Protein AF-A0A6J0PJF5-F1 (afdb_monomer)

Radius of gyration: 23.27 Å; Cα contacts (8 Å, |Δi|>4): 316; chains: 1; bounding box: 66×74×77 Å

Secondary structure (DSSP, 8-state):
-----PPPPP-------------GGGHHHHHHHHHHHTTSPPEEP------PPPPHHHHHHHHHHHHHHHHHTTEEEE---SSTTHHHHHHHHHHHS-GGGHHHHHHHHHHHHHH-HHHHGGG-SS-HHHHHHHHTSTTPPP-HHHHHHHHHHHT-EEEEEE--SS-SEEEE--SS---S-EEEEEEETTTEEEEEEETT-PPP--------------PPP---

Foldseek 3Di:
DDDDDDDDDDPDPPDDPPPQAFDPPCPVQQVLLCVLCVVDDADEDDFAFFDDDDDPVVLVLLVVLLVVLCVSSQKDWPDDDQFLLQVLLQVCCQGRVGSVCSLVLLVLLLVLCVVCVVVQVVRYPDDSVVVSVQSNDDRHHDGRSSVQSSCQSQLEKEKEQESDPPGRIHIHGHPHRPDDDYFYWYYSGSGGITGMGRNPPRDDPPPP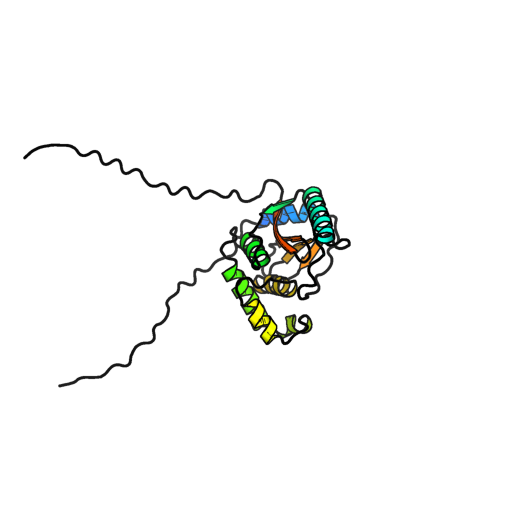PPCPDPPPDDDDDDDD

pLDDT: mean 81.84, std 23.12, range [27.89, 98.75]

Structure (mmCIF, N/CA/C/O backbone):
data_AF-A0A6J0PJF5-F1
#
_entry.id   AF-A0A6J0PJF5-F1
#
loop_
_atom_site.group_PDB
_atom_site.id
_atom_site.type_symbol
_atom_site.label_atom_id
_atom_site.label_alt_id
_atom_site.label_comp_id
_atom_site.label_asym_id
_atom_site.label_entity_id
_atom_site.label_seq_id
_atom_site.pdbx_PDB_ins_code
_atom_site.Cartn_x
_atom_site.Cartn_y
_atom_site.Cartn_z
_atom_site.occupancy
_atom_site.B_iso_or_equiv
_atom_site.auth_seq_id
_atom_site.auth_comp_id
_atom_site.auth_asym_id
_atom_site.auth_atom_id
_atom_site.pdbx_PDB_model_num
ATOM 1 N N . MET A 1 1 ? 44.308 -53.431 1.425 1.00 42.44 1 MET A N 1
ATOM 2 C CA . MET A 1 1 ? 44.159 -52.229 2.265 1.00 42.44 1 MET A CA 1
ATOM 3 C C . MET A 1 1 ? 43.376 -51.234 1.445 1.00 42.44 1 MET A C 1
ATOM 5 O O . MET A 1 1 ? 43.895 -50.706 0.472 1.00 42.44 1 MET A O 1
ATOM 9 N N . GLU A 1 2 ? 42.090 -51.151 1.752 1.00 38.00 2 GLU A N 1
ATOM 10 C CA . GLU A 1 2 ? 41.126 -50.261 1.117 1.00 38.00 2 GLU A CA 1
ATOM 11 C C . GLU A 1 2 ? 41.391 -48.818 1.552 1.00 38.00 2 GLU A C 1
ATOM 13 O O . GLU A 1 2 ? 41.729 -48.572 2.710 1.00 38.00 2 GLU A O 1
ATOM 18 N N . SER A 1 3 ? 41.204 -47.864 0.645 1.00 34.38 3 SER A N 1
ATOM 19 C CA . SER A 1 3 ? 40.870 -46.497 1.034 1.00 34.38 3 SER A CA 1
ATOM 20 C C . SER A 1 3 ? 40.122 -45.827 -0.114 1.00 34.38 3 SER A C 1
ATOM 22 O O . SER A 1 3 ? 40.699 -45.451 -1.133 1.00 34.38 3 SER A O 1
ATOM 24 N N . SER A 1 4 ? 38.804 -45.778 0.054 1.00 33.31 4 SER A N 1
ATOM 25 C CA . SER A 1 4 ? 37.849 -45.039 -0.762 1.00 33.31 4 SER A CA 1
ATOM 26 C C . SER A 1 4 ? 37.980 -43.541 -0.478 1.00 33.31 4 SER A C 1
ATOM 28 O O . SER A 1 4 ? 37.955 -43.132 0.681 1.00 33.31 4 SER A O 1
ATOM 30 N N . CYS A 1 5 ? 38.074 -42.719 -1.524 1.00 34.84 5 CYS A N 1
ATOM 31 C CA . CYS A 1 5 ? 38.037 -41.262 -1.403 1.00 34.84 5 CYS A CA 1
ATOM 32 C C . CYS A 1 5 ? 36.618 -40.754 -1.683 1.00 34.84 5 CYS A C 1
ATOM 34 O O . CYS A 1 5 ? 36.128 -40.829 -2.808 1.00 34.84 5 CYS A O 1
ATOM 36 N N . SER A 1 6 ? 35.976 -40.259 -0.628 1.00 37.94 6 SER A N 1
ATOM 37 C CA . SER A 1 6 ? 34.623 -39.703 -0.613 1.00 37.94 6 SER A CA 1
ATOM 38 C C . SER A 1 6 ? 34.563 -38.283 -1.185 1.00 37.94 6 SER A C 1
ATOM 40 O O . SER A 1 6 ? 35.441 -37.458 -0.930 1.00 37.94 6 SER A O 1
ATOM 42 N N . SER A 1 7 ? 33.488 -37.992 -1.919 1.00 40.78 7 SER A N 1
ATOM 43 C CA . SER A 1 7 ? 33.137 -36.665 -2.439 1.00 40.78 7 SER A CA 1
ATOM 44 C C . SER A 1 7 ? 32.810 -35.662 -1.315 1.00 40.78 7 SER A C 1
ATOM 46 O O . SER A 1 7 ? 32.224 -36.063 -0.307 1.00 40.78 7 SER A O 1
ATOM 48 N N . PRO A 1 8 ? 33.116 -34.357 -1.466 1.00 39.72 8 PRO A N 1
ATOM 49 C CA . PRO A 1 8 ? 32.710 -33.342 -0.497 1.00 39.72 8 PRO A CA 1
ATOM 50 C C . PRO A 1 8 ? 31.208 -33.066 -0.596 1.00 39.72 8 PRO A C 1
ATOM 52 O O . PRO A 1 8 ? 30.703 -32.710 -1.660 1.00 39.72 8 PRO A O 1
ATOM 55 N N . GLY A 1 9 ? 30.521 -33.251 0.531 1.00 30.17 9 GLY A N 1
ATOM 56 C CA . GLY A 1 9 ? 29.081 -33.104 0.677 1.00 30.17 9 GLY A CA 1
ATOM 57 C C . GLY A 1 9 ? 28.564 -31.690 0.428 1.00 30.17 9 GLY A C 1
ATOM 58 O O . GLY A 1 9 ? 29.180 -30.683 0.788 1.00 30.17 9 GLY A O 1
ATOM 59 N N . GLU A 1 10 ? 27.380 -31.666 -0.170 1.00 33.47 10 GLU A N 1
ATOM 60 C CA . GLU A 1 10 ? 26.497 -30.522 -0.306 1.00 33.47 10 GLU A CA 1
ATOM 61 C C . GLU A 1 10 ? 26.166 -29.965 1.084 1.00 33.47 10 GLU A C 1
ATOM 63 O O . GLU A 1 10 ? 25.659 -30.668 1.960 1.00 33.47 10 GLU A O 1
ATOM 68 N N . LYS A 1 11 ? 26.461 -28.682 1.308 1.00 29.89 11 LYS A N 1
ATOM 69 C CA . LYS A 1 11 ? 25.926 -27.957 2.461 1.00 29.89 11 LYS A CA 1
ATOM 70 C C . LYS A 1 11 ? 24.489 -27.568 2.142 1.00 29.89 11 LYS A C 1
ATOM 72 O O . LYS A 1 11 ? 24.241 -26.514 1.562 1.00 29.89 11 LYS A O 1
ATOM 77 N N . LEU A 1 12 ? 23.567 -28.446 2.517 1.00 27.89 12 LEU A N 1
ATOM 78 C CA . LEU A 1 12 ? 22.155 -28.128 2.658 1.00 27.89 12 LEU A CA 1
ATOM 79 C C . LEU A 1 12 ? 22.047 -27.069 3.766 1.00 27.89 12 LEU A C 1
ATOM 81 O O . LEU A 1 12 ? 22.340 -27.346 4.930 1.00 27.89 12 LEU A O 1
ATOM 85 N N . TYR A 1 13 ? 21.728 -25.830 3.396 1.00 30.53 13 TYR A N 1
ATOM 86 C CA . TYR A 1 13 ? 21.339 -24.816 4.370 1.00 30.53 13 TYR A CA 1
ATOM 87 C C . TYR A 1 13 ? 19.936 -25.172 4.850 1.00 30.53 13 TYR A C 1
ATOM 89 O O . TYR A 1 13 ? 18.943 -24.820 4.222 1.00 30.53 13 TYR A O 1
ATOM 97 N N . ASP A 1 14 ? 19.905 -25.929 5.940 1.00 37.34 14 ASP A N 1
ATOM 98 C CA . ASP A 1 14 ? 18.732 -26.168 6.763 1.00 37.34 14 ASP A CA 1
ATOM 99 C C . ASP A 1 14 ? 18.362 -24.832 7.419 1.00 37.34 14 ASP A C 1
ATOM 101 O O . ASP A 1 14 ? 19.120 -24.265 8.213 1.00 37.34 14 ASP A O 1
ATOM 105 N N . GLY A 1 15 ? 17.261 -24.251 6.962 1.00 36.56 15 GLY A N 1
ATOM 106 C CA . GLY A 1 15 ? 16.747 -22.979 7.435 1.00 36.56 15 GLY A CA 1
ATOM 107 C C . GLY A 1 15 ? 15.253 -23.127 7.598 1.00 36.56 15 GLY A C 1
ATOM 108 O O . GLY A 1 15 ? 14.521 -22.913 6.638 1.00 36.56 15 GLY A O 1
ATOM 109 N N . ASP A 1 16 ? 14.858 -23.538 8.800 1.00 34.84 16 ASP A N 1
ATOM 110 C CA . ASP A 1 16 ? 13.490 -23.708 9.275 1.00 34.84 16 ASP A CA 1
ATOM 111 C C . ASP A 1 16 ? 12.513 -22.727 8.610 1.00 34.84 16 ASP A C 1
ATOM 113 O O . ASP A 1 16 ? 12.460 -21.535 8.935 1.00 34.84 16 ASP A O 1
ATOM 117 N N . GLU A 1 17 ? 11.718 -23.243 7.672 1.00 38.94 17 GLU A N 1
ATOM 118 C CA . GLU A 1 17 ? 10.544 -22.570 7.130 1.00 38.94 17 GLU A CA 1
ATOM 119 C C . GLU A 1 17 ? 9.486 -22.551 8.237 1.00 38.94 17 GLU A C 1
ATOM 121 O O . GLU A 1 17 ? 8.592 -23.391 8.319 1.00 38.94 17 GLU A O 1
ATOM 126 N N . TYR A 1 18 ? 9.636 -21.609 9.169 1.00 37.25 18 TYR A N 1
ATOM 127 C CA . TYR A 1 18 ? 8.577 -21.276 10.105 1.00 37.25 18 TYR A CA 1
ATOM 128 C C . TYR A 1 18 ? 7.407 -20.779 9.255 1.00 37.25 18 TYR A C 1
ATOM 130 O O . TYR A 1 18 ? 7.461 -19.676 8.711 1.00 37.25 18 TYR A O 1
ATOM 138 N N . SER A 1 19 ? 6.388 -21.620 9.081 1.00 52.31 19 SER A N 1
ATOM 139 C CA . SER A 1 19 ? 5.111 -21.250 8.473 1.00 52.31 19 SER A CA 1
ATOM 140 C C . SER A 1 19 ? 4.563 -20.036 9.229 1.00 52.31 19 SER A C 1
ATOM 142 O O . SER A 1 19 ? 4.051 -20.161 10.343 1.00 52.31 19 SER A O 1
ATOM 144 N N . ILE A 1 20 ? 4.757 -18.831 8.683 1.00 64.69 20 ILE A N 1
ATOM 145 C CA . ILE A 1 20 ? 4.161 -17.615 9.237 1.00 64.69 20 ILE A CA 1
ATOM 146 C C . ILE A 1 20 ? 2.721 -17.581 8.730 1.00 64.69 20 ILE A C 1
ATOM 148 O O . ILE A 1 20 ? 2.447 -17.107 7.627 1.00 64.69 20 ILE A O 1
ATOM 152 N N . GLU A 1 21 ? 1.804 -18.130 9.521 1.00 71.62 21 GLU A N 1
ATOM 153 C CA . GLU A 1 21 ? 0.381 -18.135 9.189 1.00 71.62 21 GLU A CA 1
ATOM 154 C C . GLU A 1 21 ? -0.267 -16.764 9.431 1.00 71.62 21 GLU A C 1
ATOM 156 O O . GLU A 1 21 ? 0.168 -15.968 10.271 1.00 71.62 21 GLU A O 1
ATOM 161 N N . LEU A 1 22 ? -1.323 -16.471 8.667 1.00 73.31 22 LEU A N 1
ATOM 162 C CA . LEU A 1 22 ? -2.135 -15.272 8.865 1.00 73.31 22 LEU A CA 1
ATOM 163 C C . LEU A 1 22 ? -2.833 -15.328 10.230 1.00 73.31 22 LEU A C 1
ATOM 165 O O . LEU A 1 22 ? -3.408 -16.342 10.608 1.00 73.31 22 LEU A O 1
ATOM 169 N N . THR A 1 23 ? -2.840 -14.207 10.949 1.00 67.31 23 THR A N 1
ATOM 170 C CA . THR A 1 23 ? -3.504 -14.107 12.263 1.00 67.31 23 THR A CA 1
ATOM 171 C C . THR A 1 23 ? -5.028 -13.995 12.105 1.00 67.31 23 THR A C 1
ATOM 173 O O . THR A 1 23 ? -5.516 -12.930 11.740 1.00 67.31 23 THR A O 1
ATOM 176 N N . ASP A 1 24 ? -5.796 -15.067 12.323 1.00 57.16 24 ASP A N 1
ATOM 177 C CA . ASP A 1 24 ? -7.225 -15.136 11.932 1.00 57.16 24 ASP A CA 1
ATOM 178 C C . ASP A 1 24 ? -8.213 -14.404 12.877 1.00 57.16 24 ASP A C 1
ATOM 180 O O . ASP A 1 24 ? -9.393 -14.251 12.561 1.00 57.16 24 ASP A O 1
ATOM 184 N N . ASP A 1 25 ? -7.731 -13.850 13.996 1.00 56.78 25 ASP A N 1
ATOM 185 C CA . ASP A 1 25 ? -8.527 -13.150 15.028 1.00 56.78 25 ASP A CA 1
ATOM 186 C C . ASP A 1 25 ? -9.215 -11.840 14.552 1.00 56.78 25 ASP A C 1
ATOM 188 O O . ASP A 1 25 ? -9.819 -11.124 15.347 1.00 56.78 25 ASP A O 1
ATOM 192 N N . PHE A 1 26 ? -9.152 -11.505 13.257 1.00 53.91 26 PHE A N 1
ATOM 193 C CA . PHE A 1 26 ? -9.538 -10.199 12.694 1.00 53.91 26 PHE A CA 1
ATOM 194 C C . PHE A 1 26 ? -10.910 -10.118 12.042 1.00 53.91 26 PHE A C 1
ATOM 196 O O . PHE A 1 26 ? -11.348 -9.030 11.673 1.00 53.91 26 PHE A O 1
ATOM 203 N N . SER A 1 27 ? -11.636 -11.232 11.951 1.00 56.97 27 SER A N 1
ATOM 204 C CA . SER A 1 27 ? -12.972 -11.232 11.339 1.00 56.97 27 SER A CA 1
ATOM 205 C C . SER A 1 27 ? -13.953 -10.236 11.987 1.00 56.97 27 SER A C 1
ATOM 207 O O . SER A 1 27 ? -14.859 -9.741 11.312 1.00 56.97 27 SER A O 1
ATOM 209 N N . THR A 1 28 ? -13.768 -9.903 13.268 1.00 53.91 28 THR A N 1
ATOM 210 C CA . THR A 1 28 ? -14.568 -8.909 13.999 1.00 53.91 28 THR A CA 1
ATOM 211 C C . THR A 1 28 ? -14.152 -7.470 13.688 1.00 53.91 28 THR A C 1
ATOM 213 O O . THR A 1 28 ? -15.027 -6.655 13.389 1.00 53.91 28 THR A O 1
ATOM 216 N N . LEU A 1 29 ? -12.848 -7.170 13.691 1.00 58.00 29 LEU A N 1
ATOM 217 C CA . LEU A 1 29 ? -12.327 -5.810 13.483 1.00 58.00 29 LEU A CA 1
ATOM 218 C C . LEU A 1 29 ? -12.512 -5.353 12.031 1.00 58.00 29 LEU A C 1
ATOM 220 O O . LEU A 1 29 ? -12.909 -4.216 11.769 1.00 58.00 29 LEU A O 1
ATOM 224 N N . ASP A 1 30 ? -12.349 -6.277 11.081 1.00 61.22 30 ASP A N 1
ATOM 225 C CA . ASP A 1 30 ? -12.618 -6.023 9.665 1.00 61.22 30 ASP A CA 1
ATOM 226 C C . ASP A 1 30 ? -14.080 -5.634 9.427 1.00 61.22 30 ASP A C 1
ATOM 228 O O . ASP A 1 30 ? -14.399 -4.791 8.582 1.00 61.22 30 ASP A O 1
ATOM 232 N N . GLY A 1 31 ? -14.980 -6.243 10.206 1.00 63.16 31 GLY A N 1
ATOM 233 C CA . GLY A 1 31 ? -16.396 -5.917 10.205 1.00 63.16 31 GLY A CA 1
ATOM 234 C C . GLY A 1 31 ? -16.677 -4.511 10.732 1.00 63.16 31 GLY A C 1
ATOM 235 O O . GLY A 1 31 ? -17.627 -3.881 10.271 1.00 63.16 31 GLY A O 1
ATOM 236 N N . GLU A 1 32 ? -15.881 -4.000 11.671 1.00 64.75 32 GLU A N 1
ATOM 237 C CA . GLU A 1 32 ? -16.099 -2.684 12.269 1.00 64.75 32 GLU A CA 1
ATOM 238 C C . GLU A 1 32 ? -15.571 -1.548 11.393 1.00 64.75 32 GLU A C 1
ATOM 240 O O . GLU A 1 32 ? -16.301 -0.586 11.141 1.00 64.75 32 GLU A O 1
ATOM 245 N N . VAL A 1 33 ? -14.361 -1.684 10.842 1.00 67.06 33 VAL A N 1
ATOM 246 C CA . VAL A 1 33 ? -13.838 -0.720 9.859 1.00 67.06 33 VAL A CA 1
ATOM 247 C C . VAL A 1 33 ? -14.740 -0.687 8.624 1.00 67.06 33 VAL A C 1
ATOM 249 O O . VAL A 1 33 ? -15.178 0.385 8.205 1.00 67.06 33 VAL A O 1
ATOM 252 N N . GLY A 1 34 ? -15.120 -1.857 8.095 1.00 63.66 34 GLY A N 1
ATOM 253 C CA . GLY A 1 34 ? -16.054 -1.954 6.972 1.00 63.66 34 GLY A CA 1
ATOM 254 C C . GLY A 1 34 ? -17.396 -1.266 7.250 1.00 63.66 34 GLY A C 1
ATOM 255 O O . GLY A 1 34 ? -17.899 -0.534 6.401 1.00 63.66 34 GLY A O 1
ATOM 256 N N . LYS A 1 35 ? -17.950 -1.408 8.465 1.00 67.50 35 LYS A N 1
ATOM 257 C CA . LYS A 1 35 ? -19.191 -0.721 8.871 1.00 67.50 35 LYS A CA 1
ATOM 258 C C . LYS A 1 35 ? -19.069 0.797 8.864 1.00 67.50 35 LYS A C 1
ATOM 260 O O . LYS A 1 35 ? -19.998 1.454 8.396 1.00 67.50 35 LYS A O 1
ATOM 265 N N . ARG A 1 36 ? -17.954 1.349 9.351 1.00 69.94 36 ARG A N 1
ATOM 266 C CA . ARG A 1 36 ? -17.713 2.803 9.359 1.00 69.94 36 ARG A CA 1
ATOM 267 C C . ARG A 1 36 ? -17.597 3.381 7.944 1.00 69.94 36 ARG A C 1
ATOM 269 O O . ARG A 1 36 ? -17.939 4.536 7.719 1.00 69.94 36 ARG A O 1
ATOM 276 N N . LEU A 1 37 ? -17.201 2.552 6.978 1.00 67.31 37 LEU A N 1
ATOM 277 C CA . LEU A 1 37 ? -16.990 2.933 5.579 1.00 67.31 37 LEU A CA 1
ATOM 278 C C . LEU A 1 37 ? -18.184 2.620 4.652 1.00 67.31 37 LEU A C 1
ATOM 280 O O . LEU A 1 37 ? -18.173 3.020 3.488 1.00 67.31 37 LEU A O 1
ATOM 284 N N . ASN A 1 38 ? -19.243 1.967 5.155 1.00 58.44 38 ASN A N 1
ATOM 285 C CA . ASN A 1 38 ? -20.412 1.506 4.379 1.00 58.44 38 ASN A CA 1
ATOM 286 C C . ASN A 1 38 ? -21.214 2.611 3.659 1.00 58.44 38 ASN A C 1
ATOM 288 O O . ASN A 1 38 ? -22.118 2.300 2.886 1.00 58.44 38 ASN A O 1
ATOM 292 N N . GLN A 1 39 ? -20.930 3.892 3.905 1.00 58.84 39 GLN A N 1
ATOM 293 C CA . GLN A 1 39 ? -21.618 5.012 3.250 1.00 58.84 39 GLN A CA 1
ATOM 294 C C . GLN A 1 39 ? -20.955 5.469 1.948 1.00 58.84 39 GLN A C 1
ATOM 296 O O . GLN A 1 39 ? -21.411 6.431 1.332 1.00 58.84 39 GLN A O 1
ATOM 301 N N . MET A 1 40 ? -19.876 4.818 1.520 1.00 65.62 40 MET A N 1
ATOM 302 C CA . MET A 1 40 ? -19.070 5.316 0.415 1.00 65.62 40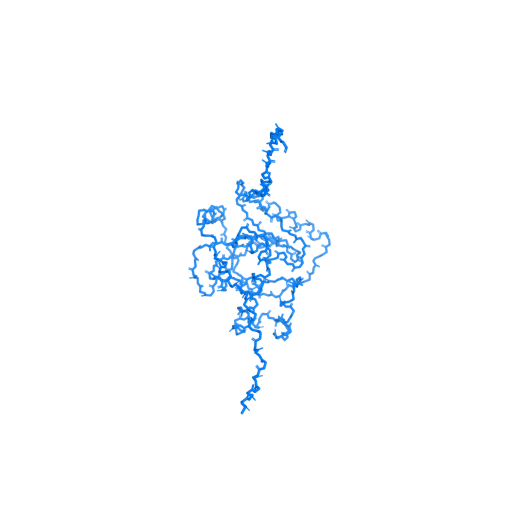 MET A CA 1
ATOM 303 C C . MET A 1 40 ? -19.022 4.339 -0.767 1.00 65.62 40 MET A C 1
ATOM 305 O O . MET A 1 40 ? -19.133 3.132 -0.581 1.00 65.62 40 MET A O 1
ATOM 309 N N . VAL A 1 41 ? -18.779 4.850 -1.979 1.00 70.69 41 VAL A N 1
ATOM 310 C CA . VAL A 1 41 ? -18.560 4.029 -3.187 1.00 70.69 41 VAL A CA 1
ATOM 311 C C . VAL A 1 41 ? -17.054 3.914 -3.466 1.00 70.69 41 VAL A C 1
ATOM 313 O O . VAL A 1 41 ? -16.416 4.959 -3.629 1.00 70.69 41 VAL A O 1
ATOM 316 N N . PRO A 1 42 ? -16.470 2.699 -3.528 1.00 74.19 42 PRO A N 1
ATOM 317 C CA . PRO A 1 42 ? -15.041 2.542 -3.762 1.00 74.19 42 PRO A CA 1
ATOM 318 C C . PRO A 1 42 ? -14.673 2.932 -5.180 1.00 74.19 42 PRO A C 1
ATOM 320 O O . PRO A 1 42 ? -15.369 2.568 -6.132 1.00 74.19 42 PRO A O 1
ATOM 323 N N . VAL A 1 43 ? -13.521 3.580 -5.339 1.00 83.50 43 VAL A N 1
ATOM 324 C CA . VAL A 1 43 ? -12.877 3.628 -6.650 1.00 83.50 43 VAL A CA 1
ATOM 325 C C . VAL A 1 43 ? -12.175 2.293 -6.868 1.00 83.50 43 VAL A C 1
ATOM 327 O O . VAL A 1 43 ? -11.351 1.872 -6.050 1.00 83.50 43 VAL A O 1
ATOM 330 N N . ARG A 1 44 ? -12.510 1.620 -7.976 1.00 82.94 44 ARG A N 1
ATOM 331 C CA . ARG A 1 44 ? -11.810 0.399 -8.383 1.00 82.94 44 ARG A CA 1
ATOM 332 C C . ARG A 1 44 ? -10.343 0.711 -8.641 1.00 82.94 44 ARG A C 1
ATOM 334 O O . ARG A 1 44 ? -10.015 1.661 -9.351 1.00 82.94 44 ARG A O 1
ATOM 341 N N . HIS A 1 45 ? -9.482 -0.122 -8.080 1.00 91.94 45 HIS A N 1
ATOM 342 C CA . HIS A 1 45 ? -8.050 -0.027 -8.269 1.00 91.94 45 HIS A CA 1
ATOM 343 C C . HIS A 1 45 ? -7.632 -0.269 -9.726 1.00 91.94 45 HIS A C 1
ATOM 345 O O . HIS A 1 45 ? -8.087 -1.216 -10.365 1.00 91.94 45 HIS A O 1
ATOM 351 N N . VAL A 1 46 ? -6.723 0.570 -10.225 1.00 92.69 46 VAL A N 1
ATOM 352 C CA . VAL A 1 46 ? -5.968 0.336 -11.461 1.00 92.69 46 VAL A CA 1
ATOM 353 C C . VAL A 1 46 ? -4.488 0.322 -11.074 1.00 92.69 46 VAL A C 1
ATOM 355 O O . VAL A 1 46 ? -3.994 1.364 -10.630 1.00 92.69 46 VAL A O 1
ATOM 358 N N . PRO A 1 47 ? -3.789 -0.824 -11.193 1.00 94.38 47 PRO A N 1
ATOM 359 C CA . PRO A 1 47 ? -2.379 -0.916 -10.840 1.00 94.38 47 PRO A CA 1
ATOM 360 C C . PRO A 1 47 ? -1.517 0.069 -11.635 1.00 94.38 47 PRO A C 1
ATOM 362 O O . PRO A 1 47 ? -1.772 0.342 -12.807 1.00 94.38 47 PRO A O 1
ATOM 365 N N . ARG A 1 48 ? -0.494 0.611 -10.976 1.00 94.56 48 ARG A N 1
ATOM 366 C CA . ARG A 1 48 ? 0.492 1.524 -11.564 1.00 94.56 48 ARG A CA 1
ATOM 367 C C . ARG A 1 48 ? 1.757 1.583 -10.711 1.00 94.56 48 ARG A C 1
ATOM 369 O O . ARG A 1 48 ? 1.730 1.271 -9.521 1.00 94.56 48 ARG A O 1
ATOM 376 N N . ILE A 1 49 ? 2.860 2.009 -11.306 1.00 95.38 49 ILE A N 1
ATOM 377 C CA . ILE A 1 49 ? 4.059 2.346 -10.535 1.00 95.38 49 ILE A CA 1
ATOM 378 C C . ILE A 1 49 ? 3.889 3.706 -9.834 1.00 95.38 49 ILE A C 1
ATOM 380 O O . ILE A 1 49 ? 2.973 4.464 -10.166 1.00 95.38 49 ILE A O 1
ATOM 384 N N . ASN A 1 50 ? 4.762 4.003 -8.869 1.00 91.12 50 ASN A N 1
ATOM 385 C CA . ASN A 1 50 ? 4.765 5.291 -8.164 1.00 91.12 50 ASN A CA 1
ATOM 386 C C . ASN A 1 50 ? 4.943 6.471 -9.130 1.00 91.12 50 ASN A C 1
ATOM 388 O O . ASN A 1 50 ? 5.660 6.366 -10.131 1.00 91.12 50 ASN A O 1
ATOM 392 N N . GLY A 1 51 ? 4.281 7.580 -8.807 1.00 89.62 51 GLY A N 1
ATOM 393 C CA . GLY A 1 51 ? 4.370 8.837 -9.537 1.00 89.62 51 GLY A CA 1
ATOM 394 C C . GLY A 1 51 ? 5.521 9.721 -9.058 1.00 89.62 51 GLY A C 1
ATOM 395 O O . GLY A 1 51 ? 6.476 9.270 -8.422 1.00 89.62 51 GLY A O 1
ATOM 396 N N . GLU A 1 52 ? 5.426 11.009 -9.380 1.00 89.88 52 GLU A N 1
ATOM 397 C CA . GLU A 1 52 ? 6.350 12.018 -8.867 1.00 89.88 52 GLU A CA 1
ATOM 398 C C . GLU A 1 52 ? 6.046 12.334 -7.399 1.00 89.88 52 GLU A C 1
ATOM 400 O O . GLU A 1 52 ? 4.885 12.415 -6.992 1.00 89.88 52 GLU A O 1
ATOM 405 N N . ILE A 1 53 ? 7.099 12.540 -6.605 1.00 89.25 53 ILE A N 1
ATOM 406 C CA . ILE A 1 53 ? 6.953 12.973 -5.214 1.00 89.25 53 ILE A CA 1
ATOM 407 C C . ILE A 1 53 ? 6.396 14.406 -5.222 1.00 89.25 53 ILE A C 1
ATOM 409 O O . ILE A 1 53 ? 6.987 15.269 -5.880 1.00 89.25 53 ILE A O 1
ATOM 413 N N . PRO A 1 54 ? 5.297 14.685 -4.497 1.00 91.94 54 PRO A N 1
ATOM 414 C CA . PRO A 1 54 ? 4.697 16.012 -4.458 1.00 91.94 54 PRO A CA 1
ATOM 415 C C . PRO A 1 54 ? 5.639 17.050 -3.840 1.00 91.94 54 PRO A C 1
ATOM 417 O O . PRO A 1 54 ? 6.560 16.727 -3.082 1.00 91.94 54 PRO A O 1
ATOM 420 N N . SER A 1 55 ? 5.370 18.328 -4.113 1.00 95.50 55 SER A N 1
ATOM 421 C CA . SER A 1 55 ? 6.046 19.419 -3.405 1.00 95.50 55 SER A CA 1
ATOM 422 C C . SER A 1 55 ? 5.747 19.376 -1.898 1.00 95.50 55 SER A C 1
ATOM 424 O O . SER A 1 55 ? 4.752 18.797 -1.462 1.00 95.50 55 SER A O 1
ATOM 426 N N . ALA A 1 56 ? 6.584 20.011 -1.071 1.00 94.44 56 ALA A N 1
ATOM 427 C CA . ALA A 1 56 ? 6.402 19.998 0.386 1.00 94.44 56 ALA A CA 1
ATOM 428 C C . ALA A 1 56 ? 5.040 20.574 0.832 1.00 94.44 56 ALA A C 1
ATOM 430 O O . ALA A 1 56 ? 4.416 20.051 1.760 1.00 94.44 56 ALA A O 1
ATOM 431 N N . ASP A 1 57 ? 4.558 21.615 0.150 1.00 94.62 57 ASP A N 1
ATOM 432 C CA . ASP A 1 57 ? 3.279 22.265 0.452 1.00 94.62 57 ASP A CA 1
ATOM 433 C C . ASP A 1 57 ? 2.087 21.371 0.078 1.00 94.62 57 ASP A C 1
ATOM 435 O O . ASP A 1 57 ? 1.127 21.230 0.846 1.00 94.62 57 ASP A O 1
ATOM 439 N N . GLU A 1 58 ? 2.166 20.706 -1.078 1.00 93.50 58 GLU A N 1
ATOM 440 C CA . GLU A 1 58 ? 1.171 19.719 -1.504 1.00 93.50 58 GLU A CA 1
ATOM 441 C C . GLU A 1 58 ? 1.164 18.519 -0.564 1.00 93.50 58 GLU A C 1
ATOM 443 O O . GLU A 1 58 ? 0.107 18.152 -0.060 1.00 93.50 58 GLU A O 1
ATOM 448 N N . ALA A 1 59 ? 2.338 17.971 -0.241 1.00 94.38 59 ALA A N 1
ATOM 449 C CA . ALA A 1 59 ? 2.476 16.862 0.691 1.00 94.38 59 ALA A CA 1
ATOM 450 C C . ALA A 1 59 ? 1.862 17.205 2.057 1.00 94.38 59 ALA A C 1
ATOM 452 O O . ALA A 1 59 ? 1.145 16.389 2.632 1.00 94.38 59 ALA A O 1
ATOM 453 N N . THR A 1 60 ? 2.072 18.425 2.557 1.00 95.75 60 THR A N 1
ATOM 454 C CA . THR A 1 60 ? 1.481 18.897 3.819 1.00 95.75 60 THR A CA 1
ATOM 455 C C . THR A 1 60 ? -0.045 18.973 3.738 1.00 95.75 60 THR A C 1
ATOM 457 O O . THR A 1 60 ? -0.744 18.483 4.628 1.00 95.75 60 THR A O 1
ATOM 460 N N . THR A 1 61 ? -0.575 19.540 2.653 1.00 96.31 61 THR A N 1
ATOM 461 C CA . THR A 1 61 ? -2.026 19.654 2.421 1.00 96.31 61 THR A CA 1
ATOM 462 C C . THR A 1 61 ? -2.686 18.279 2.285 1.00 96.31 61 THR A C 1
ATOM 464 O O . THR A 1 61 ? -3.791 18.040 2.777 1.00 96.31 61 THR A O 1
ATOM 467 N N . ASP A 1 62 ? -2.002 17.354 1.624 1.00 96.50 62 ASP A N 1
ATOM 468 C CA . ASP A 1 62 ? -2.424 15.974 1.436 1.00 96.50 62 ASP A CA 1
ATOM 469 C C . ASP A 1 62 ? -2.438 15.215 2.759 1.00 96.50 62 ASP A C 1
ATOM 471 O O . ASP A 1 62 ? -3.431 14.562 3.086 1.00 96.50 62 ASP A O 1
ATOM 475 N N . HIS A 1 63 ? -1.391 15.365 3.565 1.00 97.19 63 HIS A N 1
ATOM 476 C CA . HIS A 1 63 ? -1.339 14.754 4.884 1.00 97.19 63 HIS A CA 1
ATOM 477 C C . HIS A 1 63 ? -2.466 15.268 5.782 1.00 97.19 63 HIS A C 1
ATOM 479 O O . HIS A 1 63 ? -3.158 14.461 6.397 1.00 97.19 63 HIS A O 1
ATOM 485 N N . GLN A 1 64 ? -2.726 16.581 5.802 1.00 97.81 64 GLN A N 1
ATOM 486 C CA . GLN A 1 64 ? -3.837 17.134 6.581 1.00 97.81 64 GLN A CA 1
ATOM 487 C C . GLN A 1 64 ? -5.180 16.533 6.151 1.00 97.81 64 GLN A C 1
ATOM 489 O O . GLN A 1 64 ? -5.967 16.109 6.992 1.00 97.81 64 GLN A O 1
ATOM 494 N N . ARG A 1 65 ? -5.413 16.403 4.840 1.00 97.62 65 ARG A N 1
ATOM 495 C CA . ARG A 1 65 ? -6.625 15.769 4.310 1.00 97.62 65 ARG A CA 1
ATOM 496 C C . ARG A 1 65 ? -6.752 14.304 4.730 1.00 97.62 65 ARG A C 1
ATOM 498 O O . ARG A 1 65 ? -7.862 13.847 4.996 1.00 97.62 65 ARG A O 1
ATOM 505 N N . LEU A 1 66 ? -5.646 13.564 4.791 1.00 97.56 66 LEU A N 1
ATOM 506 C CA . LEU A 1 66 ? -5.647 12.195 5.306 1.00 97.56 66 LEU A CA 1
ATOM 507 C C . LEU A 1 66 ? -5.995 12.154 6.799 1.00 97.56 66 LEU A C 1
ATOM 509 O O . LEU A 1 66 ? -6.832 11.347 7.193 1.00 97.56 66 LEU A O 1
ATOM 513 N N . LEU A 1 67 ? -5.417 13.045 7.611 1.00 97.44 67 LEU A N 1
ATOM 514 C CA . LEU A 1 67 ? -5.721 13.153 9.043 1.00 97.44 67 LEU A CA 1
ATOM 515 C C . LEU A 1 67 ? -7.199 13.483 9.288 1.00 97.44 67 LEU A C 1
ATOM 517 O O . LEU A 1 67 ? -7.835 12.866 10.143 1.00 97.44 67 LEU A O 1
ATOM 521 N N . ASP A 1 68 ? -7.764 14.401 8.504 1.00 96.50 68 ASP A N 1
ATOM 522 C CA . ASP A 1 68 ? -9.181 14.756 8.590 1.00 96.50 68 ASP A CA 1
ATOM 523 C C . ASP A 1 68 ? -10.080 13.561 8.238 1.00 96.50 68 ASP A C 1
ATOM 525 O O . ASP A 1 68 ? -11.094 13.333 8.896 1.00 96.50 68 ASP A O 1
ATOM 529 N N . ARG A 1 69 ? -9.693 12.756 7.237 1.00 95.06 69 ARG A N 1
ATOM 530 C CA . ARG A 1 69 ? -10.412 11.528 6.858 1.00 95.06 69 ARG A CA 1
ATOM 531 C C . ARG A 1 69 ? -10.315 10.447 7.928 1.00 95.06 69 ARG A C 1
ATOM 533 O O . ARG A 1 69 ? -11.329 9.838 8.243 1.00 95.06 69 ARG A O 1
ATOM 540 N N . LEU A 1 70 ? -9.132 10.217 8.493 1.00 95.25 70 LEU A N 1
ATOM 541 C CA . LEU A 1 70 ? -8.945 9.267 9.594 1.00 95.25 70 LEU A CA 1
ATOM 542 C C . LEU A 1 70 ? -9.863 9.621 10.765 1.00 95.25 70 LEU A C 1
ATOM 544 O O . LEU A 1 70 ? -10.612 8.771 11.236 1.00 95.25 70 LEU A O 1
ATOM 548 N N . LYS A 1 71 ? -9.888 10.903 11.150 1.00 95.06 71 LYS A N 1
ATOM 549 C CA . LYS A 1 71 ? -10.779 11.411 12.195 1.00 95.06 71 LYS A CA 1
ATOM 550 C C . LYS A 1 71 ? -12.258 11.260 11.837 1.00 95.06 71 LYS A C 1
ATOM 552 O O . LYS A 1 71 ? -13.050 10.916 12.700 1.00 95.06 71 LYS A O 1
ATOM 557 N N . LEU A 1 72 ? -12.641 11.532 10.589 1.00 92.25 72 LEU A N 1
ATOM 558 C CA . LEU A 1 72 ? -14.032 11.421 10.139 1.00 92.25 72 LEU A CA 1
ATOM 559 C C . LEU A 1 72 ? -14.582 9.991 10.253 1.00 92.25 72 LEU A C 1
ATOM 561 O O . LEU A 1 72 ? -15.778 9.825 10.473 1.00 92.25 72 LEU A O 1
ATOM 565 N N . TYR A 1 73 ? -13.726 8.980 10.087 1.00 90.31 73 TYR A N 1
ATOM 566 C CA . TYR A 1 73 ? -14.112 7.569 10.148 1.00 90.31 73 TYR A CA 1
ATOM 567 C C . TYR A 1 73 ? -13.715 6.883 11.456 1.00 90.31 73 TYR A C 1
ATOM 569 O O . TYR A 1 73 ? -13.724 5.656 11.491 1.00 90.31 73 TYR A O 1
ATOM 577 N N . ASP A 1 74 ? -13.357 7.633 12.503 1.00 92.62 74 ASP A N 1
ATOM 578 C CA . ASP A 1 74 ? -12.894 7.096 13.791 1.00 92.62 74 ASP A CA 1
ATOM 579 C C . ASP A 1 74 ? -11.791 6.030 13.615 1.00 92.62 74 ASP A C 1
ATOM 581 O O . ASP A 1 74 ? -11.845 4.927 14.168 1.00 92.62 74 ASP A O 1
ATOM 585 N N . LEU A 1 75 ? -10.808 6.344 12.765 1.00 93.44 75 LEU A N 1
ATOM 586 C CA . LEU A 1 75 ? -9.661 5.499 12.451 1.00 93.44 75 LEU A CA 1
ATOM 587 C C . LEU A 1 75 ? -8.371 6.112 12.983 1.00 93.44 75 LEU A C 1
ATOM 589 O O . LEU A 1 75 ? -8.181 7.329 13.006 1.00 93.44 75 LEU A O 1
ATOM 593 N N . VAL A 1 76 ? -7.436 5.241 13.337 1.00 95.06 76 VAL A N 1
ATOM 594 C CA . VAL A 1 76 ? -6.119 5.606 13.855 1.00 95.06 76 VAL A CA 1
ATOM 595 C C . VAL A 1 76 ? -5.026 4.831 13.130 1.00 95.06 76 VAL A C 1
ATOM 597 O O . VAL A 1 76 ? -5.187 3.663 12.779 1.00 95.06 76 VAL A O 1
ATOM 600 N N . GLU A 1 77 ? -3.893 5.490 12.898 1.00 96.69 77 GLU A N 1
ATOM 601 C CA . GLU A 1 77 ? -2.732 4.867 12.263 1.00 96.69 77 GLU A CA 1
ATOM 602 C C . GLU A 1 77 ? -1.825 4.189 13.290 1.00 96.69 77 GLU A C 1
ATOM 604 O O . GLU A 1 77 ? -1.384 4.813 14.260 1.00 96.69 77 GLU A O 1
ATOM 609 N N . LEU A 1 78 ? -1.430 2.949 13.005 1.00 96.81 78 LEU A N 1
ATOM 610 C CA . LEU A 1 78 ? -0.187 2.400 13.525 1.00 96.81 78 LEU A CA 1
ATOM 611 C C . LEU A 1 78 ? 0.954 2.925 12.651 1.00 96.81 78 LEU A C 1
ATOM 613 O O . LEU A 1 78 ? 1.139 2.502 11.506 1.00 96.81 78 LEU A O 1
ATOM 617 N N . LYS A 1 79 ? 1.712 3.877 13.201 1.00 96.25 79 LYS A N 1
ATOM 618 C CA . LYS A 1 79 ? 2.835 4.508 12.503 1.00 96.25 79 LYS A CA 1
ATOM 619 C C . LYS A 1 79 ? 3.978 3.516 12.327 1.00 96.25 79 LYS A C 1
ATOM 621 O O . LYS A 1 79 ? 4.623 3.127 13.300 1.00 96.25 79 LYS A O 1
ATOM 626 N N . VAL A 1 80 ? 4.251 3.143 11.082 1.00 96.50 80 VAL A N 1
ATOM 627 C CA . VAL A 1 80 ? 5.422 2.336 10.725 1.00 96.50 80 VAL A CA 1
ATOM 628 C C . VAL A 1 80 ? 6.621 3.236 10.433 1.00 96.50 80 VAL A C 1
ATOM 630 O O . VAL A 1 80 ? 6.495 4.449 10.264 1.00 96.50 80 VAL A O 1
ATOM 633 N N . GLN A 1 81 ? 7.813 2.645 10.367 1.00 95.44 81 GLN A N 1
ATOM 634 C CA . GLN A 1 81 ? 9.024 3.379 10.009 1.00 95.44 81 GLN A CA 1
ATOM 635 C C . GLN A 1 81 ? 8.891 4.020 8.615 1.00 95.44 81 GLN A C 1
ATOM 637 O O . GLN A 1 81 ? 8.533 3.341 7.654 1.00 95.44 81 GLN A O 1
ATOM 642 N N . GLY A 1 82 ? 9.223 5.311 8.508 1.00 93.31 82 GLY A N 1
ATOM 643 C CA . GLY A 1 82 ? 9.289 6.068 7.250 1.00 93.31 82 GLY A CA 1
ATOM 644 C C . GLY A 1 82 ? 10.537 5.743 6.430 1.00 93.31 82 GLY A C 1
ATOM 645 O O . GLY A 1 82 ? 11.369 6.612 6.188 1.00 93.31 82 GLY A O 1
ATOM 646 N N . ASP A 1 83 ? 10.711 4.471 6.079 1.00 96.06 83 ASP A N 1
ATOM 647 C CA . ASP A 1 83 ? 11.734 3.992 5.151 1.00 96.06 83 ASP A CA 1
ATOM 648 C C . ASP A 1 83 ? 11.079 3.469 3.864 1.00 96.06 83 ASP A C 1
ATOM 650 O O . ASP A 1 83 ? 9.859 3.335 3.771 1.00 96.06 83 ASP A O 1
ATOM 654 N N . GLY A 1 84 ? 11.884 3.097 2.867 1.00 96.50 84 GLY A N 1
ATOM 655 C CA . GLY A 1 84 ? 11.361 2.504 1.631 1.00 96.50 84 GLY A CA 1
ATOM 656 C C . GLY A 1 84 ? 10.729 1.114 1.796 1.00 96.50 84 GLY A C 1
ATOM 657 O O . GLY A 1 84 ? 10.458 0.438 0.810 1.00 96.50 84 GLY A O 1
ATOM 658 N N . ASN A 1 85 ? 10.511 0.641 3.029 1.00 98.31 85 ASN A N 1
ATOM 659 C CA . ASN A 1 85 ? 9.761 -0.576 3.320 1.00 98.31 85 ASN A CA 1
ATOM 660 C C . ASN A 1 85 ? 8.376 -0.292 3.915 1.00 98.31 85 ASN A C 1
ATOM 662 O O . ASN A 1 85 ? 7.684 -1.258 4.237 1.00 98.31 85 ASN A O 1
ATOM 666 N N . CYS A 1 86 ? 7.963 0.971 4.067 1.00 98.38 86 CYS A N 1
ATOM 667 C CA . CYS A 1 86 ? 6.727 1.358 4.752 1.00 98.38 86 CYS A CA 1
ATOM 668 C C . CYS A 1 86 ? 5.494 0.557 4.300 1.00 98.38 86 CYS A C 1
ATOM 670 O O . CYS A 1 86 ? 4.803 -0.010 5.144 1.00 98.38 86 CYS A O 1
ATOM 672 N N . GLN A 1 87 ? 5.282 0.389 2.988 1.00 98.69 87 GLN A N 1
ATOM 673 C CA . GLN A 1 87 ? 4.166 -0.399 2.451 1.00 98.69 87 GLN A CA 1
ATOM 674 C C . GLN A 1 87 ? 4.203 -1.856 2.944 1.00 98.69 87 GLN A C 1
ATOM 676 O O . GLN A 1 87 ? 3.214 -2.372 3.458 1.00 98.69 87 GLN A O 1
ATOM 681 N N . PHE A 1 88 ? 5.363 -2.512 2.867 1.00 98.69 88 PHE A N 1
ATOM 682 C CA . PHE A 1 88 ? 5.531 -3.897 3.317 1.00 98.69 88 PHE A CA 1
ATOM 683 C C . PHE A 1 88 ? 5.472 -4.035 4.843 1.00 98.69 88 PHE A C 1
ATOM 685 O O . PHE A 1 88 ? 5.053 -5.076 5.343 1.00 98.69 88 PHE A O 1
ATOM 692 N N . ARG A 1 89 ? 5.872 -3.002 5.597 1.00 98.62 89 ARG A N 1
ATOM 693 C CA . ARG A 1 89 ? 5.729 -2.951 7.061 1.00 98.62 89 ARG A CA 1
ATOM 694 C C . ARG A 1 89 ? 4.269 -2.825 7.471 1.00 98.62 89 ARG A C 1
ATOM 696 O O . ARG A 1 89 ? 3.843 -3.549 8.364 1.00 98.62 89 ARG A O 1
ATOM 703 N N . ALA A 1 90 ? 3.515 -1.953 6.808 1.00 98.44 90 ALA A N 1
ATOM 704 C CA . ALA A 1 90 ? 2.092 -1.770 7.060 1.00 98.44 90 ALA A CA 1
ATOM 705 C C . ALA A 1 90 ? 1.294 -3.035 6.704 1.00 98.44 90 ALA A C 1
ATOM 707 O O . ALA A 1 90 ? 0.475 -3.492 7.496 1.00 98.44 90 ALA A O 1
ATOM 708 N N . LEU A 1 91 ? 1.613 -3.668 5.569 1.00 98.31 91 LEU A N 1
ATOM 709 C CA . LEU A 1 91 ? 1.076 -4.980 5.207 1.00 98.31 91 LEU A CA 1
ATOM 710 C C . LEU A 1 91 ? 1.433 -6.048 6.249 1.00 98.31 91 LEU A C 1
ATOM 712 O O . LEU A 1 91 ? 0.558 -6.770 6.710 1.00 98.31 91 LEU A O 1
ATOM 716 N N . SER A 1 92 ? 2.703 -6.132 6.653 1.00 98.00 92 SER A N 1
ATOM 717 C CA . SER A 1 92 ? 3.161 -7.078 7.679 1.00 98.00 92 SER A CA 1
ATOM 718 C C . SER A 1 92 ? 2.393 -6.920 8.988 1.00 98.00 92 SER A C 1
ATOM 720 O O . SER A 1 92 ? 1.984 -7.916 9.580 1.00 98.00 92 SER A O 1
ATOM 722 N N . ASP A 1 93 ? 2.159 -5.684 9.425 1.00 96.88 93 ASP A N 1
ATOM 723 C CA . ASP A 1 93 ? 1.370 -5.412 10.621 1.00 96.88 93 ASP A CA 1
ATOM 724 C C . ASP A 1 93 ? -0.077 -5.902 10.474 1.00 96.88 93 ASP A C 1
ATOM 726 O O . ASP A 1 93 ? -0.596 -6.605 11.337 1.00 96.88 93 ASP A O 1
ATOM 730 N N . GLN A 1 94 ? -0.711 -5.626 9.339 1.00 95.38 94 GLN A N 1
ATOM 731 C CA . GLN A 1 94 ? -2.080 -6.062 9.092 1.00 95.38 94 GLN A CA 1
ATOM 732 C C . GLN A 1 94 ? -2.210 -7.580 8.904 1.00 95.38 94 GLN A C 1
ATOM 734 O O . GLN A 1 94 ? -3.248 -8.134 9.253 1.00 95.38 94 GLN A O 1
ATOM 739 N N . PHE A 1 95 ? -1.182 -8.270 8.402 1.00 93.94 95 PHE A N 1
ATOM 740 C CA . PHE A 1 95 ? -1.159 -9.731 8.256 1.00 93.94 95 PHE A CA 1
ATOM 741 C C . PHE A 1 95 ? -0.826 -10.458 9.570 1.00 93.94 95 PHE A C 1
ATOM 743 O O . PHE A 1 95 ? -1.478 -11.448 9.924 1.00 93.94 95 PHE A O 1
ATOM 750 N N . TYR A 1 96 ? 0.174 -9.964 10.303 1.00 93.69 96 TYR A N 1
ATOM 751 C CA . TYR A 1 96 ? 0.854 -10.703 11.374 1.00 93.69 96 TYR A CA 1
ATOM 752 C C . TYR A 1 96 ? 0.936 -9.954 12.712 1.00 93.69 96 TYR A C 1
ATOM 754 O O . TYR A 1 96 ? 1.572 -10.448 13.640 1.00 93.69 96 TYR A O 1
ATOM 762 N N . ARG A 1 97 ? 0.336 -8.762 12.829 1.00 91.94 97 ARG A N 1
ATOM 763 C CA . ARG A 1 97 ? 0.408 -7.882 14.018 1.00 91.94 97 ARG A CA 1
ATOM 764 C C . ARG A 1 97 ? 1.822 -7.489 14.419 1.00 91.94 97 ARG A C 1
ATOM 766 O O . ARG A 1 97 ? 2.140 -7.304 15.592 1.00 91.94 97 ARG A O 1
ATOM 773 N N . THR A 1 98 ? 2.695 -7.392 13.426 1.00 94.19 98 THR A N 1
ATOM 774 C CA . THR A 1 98 ? 4.063 -6.932 13.609 1.00 94.19 98 THR A CA 1
ATOM 775 C C . THR A 1 98 ? 4.603 -6.333 12.324 1.00 94.19 98 THR A C 1
ATOM 777 O O . THR A 1 98 ? 4.405 -6.877 11.239 1.00 94.19 98 THR A O 1
ATOM 780 N N . THR A 1 99 ? 5.362 -5.247 12.432 1.00 96.69 99 THR A N 1
ATOM 781 C CA . THR A 1 99 ? 6.075 -4.647 11.296 1.00 96.69 99 THR A CA 1
ATOM 782 C C . THR A 1 99 ? 7.317 -5.439 10.880 1.00 96.69 99 THR A C 1
ATOM 784 O O . THR A 1 99 ? 7.912 -5.155 9.839 1.00 96.69 99 THR A O 1
ATOM 787 N N . GLU A 1 100 ? 7.728 -6.423 11.683 1.00 96.94 100 GLU A N 1
ATOM 788 C CA . GLU A 1 100 ? 9.031 -7.087 11.569 1.00 96.94 100 GLU A CA 1
ATOM 789 C C . GLU A 1 100 ? 9.111 -8.117 10.433 1.00 96.94 100 GLU A C 1
ATOM 791 O O . GLU A 1 100 ? 10.203 -8.429 9.957 1.00 96.94 100 GLU A O 1
ATOM 796 N N . HIS A 1 101 ? 7.976 -8.607 9.926 1.00 97.62 101 HIS A N 1
ATOM 797 C CA . HIS A 1 101 ? 7.939 -9.564 8.813 1.00 97.62 101 HIS A CA 1
ATOM 798 C C . HIS A 1 101 ? 7.899 -8.895 7.428 1.00 97.62 101 HIS A C 1
ATOM 800 O O . HIS A 1 101 ? 7.701 -9.567 6.418 1.00 97.62 101 HIS A O 1
ATOM 806 N N . HIS A 1 102 ? 8.175 -7.590 7.333 1.00 98.44 102 HIS A N 1
ATOM 807 C CA . HIS A 1 102 ? 8.132 -6.840 6.071 1.00 98.44 102 HIS A CA 1
ATOM 808 C C . HIS A 1 102 ? 9.012 -7.433 4.952 1.00 98.44 102 HIS A C 1
ATOM 810 O O . HIS A 1 102 ? 8.650 -7.365 3.778 1.00 98.44 102 HIS A O 1
ATOM 816 N N . LYS A 1 103 ? 10.159 -8.045 5.285 1.00 98.38 103 LYS A N 1
ATOM 817 C CA . LYS A 1 103 ? 11.020 -8.725 4.297 1.00 98.38 103 LYS A CA 1
ATOM 818 C C . LYS A 1 103 ? 10.355 -9.973 3.724 1.00 98.38 103 LYS A C 1
ATOM 820 O O . LYS A 1 103 ? 10.432 -10.200 2.522 1.00 98.38 103 LYS A O 1
ATOM 825 N N . PHE A 1 104 ? 9.690 -10.748 4.580 1.00 98.31 104 PHE A N 1
ATOM 826 C CA . PHE A 1 104 ? 8.935 -11.924 4.165 1.00 98.31 104 PHE A CA 1
ATOM 827 C C . PHE A 1 104 ? 7.753 -11.519 3.280 1.00 98.31 104 PHE A C 1
ATOM 829 O O . PHE A 1 104 ? 7.602 -12.062 2.192 1.00 98.31 104 PHE A O 1
ATOM 836 N N . VAL A 1 105 ? 6.993 -10.491 3.676 1.00 98.62 105 VAL A N 1
ATOM 837 C CA . VAL A 1 105 ? 5.903 -9.945 2.848 1.00 98.62 105 VAL A CA 1
ATOM 838 C C . VAL A 1 105 ? 6.418 -9.501 1.478 1.00 98.62 105 VAL A C 1
ATOM 840 O O . VAL A 1 105 ? 5.852 -9.898 0.463 1.00 98.62 105 VAL A O 1
ATOM 843 N N . ARG A 1 106 ? 7.522 -8.738 1.420 1.00 98.75 106 ARG A N 1
ATOM 844 C CA . ARG A 1 106 ? 8.145 -8.345 0.143 1.00 98.75 106 ARG A CA 1
ATOM 845 C C . ARG A 1 106 ? 8.488 -9.565 -0.707 1.00 98.75 106 ARG A C 1
ATOM 847 O O . ARG A 1 106 ? 8.216 -9.558 -1.902 1.00 98.75 106 ARG A O 1
ATOM 854 N N . GLN A 1 107 ? 9.066 -10.604 -0.107 1.00 98.62 107 GLN A N 1
ATOM 855 C CA . GLN A 1 107 ? 9.421 -11.822 -0.828 1.00 98.62 107 GLN A CA 1
ATOM 856 C C . GLN A 1 107 ? 8.190 -12.508 -1.436 1.00 98.62 107 GLN A C 1
ATOM 858 O O . GLN A 1 107 ? 8.240 -12.880 -2.606 1.00 98.62 107 GLN A O 1
ATOM 863 N N . GLN A 1 108 ? 7.089 -12.627 -0.687 1.00 98.69 108 GLN A N 1
ATOM 864 C CA . GLN A 1 108 ? 5.838 -13.209 -1.192 1.00 98.69 108 GLN A CA 1
ATOM 865 C C . GLN A 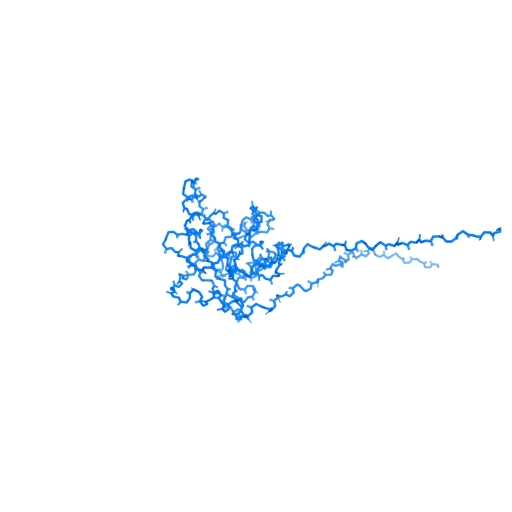1 108 ? 5.262 -12.390 -2.355 1.00 98.69 108 GLN A C 1
ATOM 867 O O . GLN A 1 108 ? 4.948 -12.942 -3.406 1.00 98.69 108 GLN A O 1
ATOM 872 N N . VAL A 1 109 ? 5.225 -11.063 -2.215 1.00 98.75 109 VAL A N 1
ATOM 873 C CA . VAL A 1 109 ? 4.763 -10.151 -3.274 1.00 98.75 109 VAL A CA 1
ATOM 874 C C . VAL A 1 109 ? 5.625 -10.271 -4.533 1.00 98.75 109 VAL A C 1
ATOM 876 O O . VAL A 1 109 ? 5.104 -10.407 -5.635 1.00 98.75 109 VAL A O 1
ATOM 879 N N . VAL A 1 110 ? 6.951 -10.268 -4.391 1.00 98.75 110 VAL A N 1
ATOM 880 C CA . VAL A 1 110 ? 7.875 -10.408 -5.526 1.00 98.75 110 VAL A CA 1
ATOM 881 C C . VAL A 1 110 ? 7.753 -11.783 -6.186 1.00 98.75 110 VAL A C 1
ATOM 883 O O . VAL A 1 110 ? 7.864 -11.876 -7.406 1.00 98.75 110 VAL A O 1
ATOM 886 N N . ASN A 1 111 ? 7.512 -12.846 -5.416 1.00 98.75 111 ASN A N 1
ATOM 887 C CA . ASN A 1 111 ? 7.258 -14.174 -5.971 1.00 98.75 111 ASN A CA 1
ATOM 888 C C . ASN A 1 111 ? 5.959 -14.192 -6.785 1.00 98.75 111 ASN A C 1
ATOM 890 O O . ASN A 1 111 ? 5.971 -14.678 -7.911 1.00 98.75 111 ASN A O 1
ATOM 894 N N . GLN A 1 112 ? 4.881 -13.592 -6.272 1.00 98.75 112 GLN A N 1
ATOM 895 C CA . GLN A 1 112 ? 3.619 -13.456 -7.003 1.00 98.75 112 GLN A CA 1
ATOM 896 C C . GLN A 1 112 ? 3.808 -12.721 -8.339 1.00 98.75 112 GLN A C 1
ATOM 898 O O . GLN A 1 112 ? 3.335 -13.210 -9.365 1.00 98.75 112 GLN A O 1
ATOM 903 N N . LEU A 1 113 ? 4.541 -11.600 -8.332 1.00 98.75 113 LEU A N 1
ATOM 904 C CA . LEU A 1 113 ? 4.881 -10.829 -9.535 1.00 98.75 113 LEU A CA 1
ATOM 905 C C . LEU A 1 113 ? 5.668 -11.673 -10.554 1.00 98.75 113 LEU A C 1
ATOM 907 O O . LEU A 1 113 ? 5.348 -11.685 -11.737 1.00 98.75 113 LEU A O 1
ATOM 911 N N . LYS A 1 114 ? 6.672 -12.429 -10.091 1.0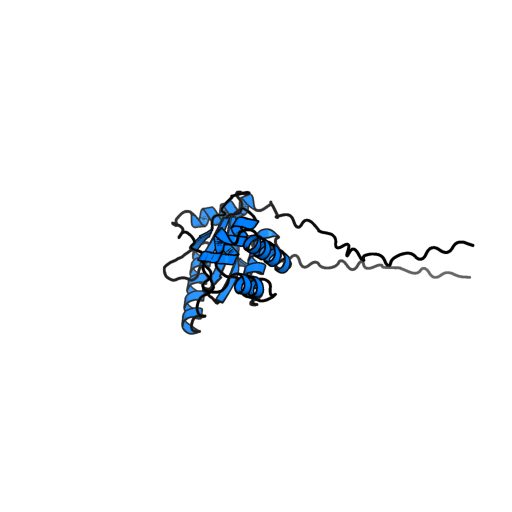0 98.56 114 LYS A N 1
ATOM 912 C CA . LYS A 1 114 ? 7.492 -13.309 -10.944 1.00 98.56 114 LYS A CA 1
ATOM 913 C C . LYS A 1 114 ? 6.708 -14.466 -11.552 1.00 98.56 114 LYS A C 1
ATOM 915 O O . LYS A 1 114 ? 7.015 -14.877 -12.665 1.00 98.56 114 LYS A O 1
ATOM 920 N N . SER A 1 115 ? 5.762 -15.029 -10.807 1.00 98.56 115 SER A N 1
ATOM 921 C CA . SER A 1 115 ? 5.008 -16.209 -11.234 1.00 98.56 115 SER A CA 1
ATOM 922 C C . SER A 1 115 ? 3.872 -15.892 -12.203 1.00 98.56 115 SER A C 1
ATOM 924 O O . SER A 1 115 ? 3.458 -16.799 -12.917 1.00 98.56 115 SER A O 1
ATOM 926 N N . HIS A 1 116 ? 3.388 -14.646 -12.232 1.00 98.38 116 HIS A N 1
ATOM 927 C CA . HIS A 1 116 ? 2.243 -14.238 -13.054 1.00 98.38 116 HIS A CA 1
ATOM 928 C C . HIS A 1 116 ? 2.493 -12.900 -13.780 1.00 98.38 116 HIS A C 1
ATOM 930 O O . HIS A 1 116 ? 1.725 -11.946 -13.605 1.00 98.38 116 HIS A O 1
ATOM 936 N N . PRO A 1 117 ? 3.584 -12.769 -14.561 1.00 98.06 117 PRO A N 1
ATOM 937 C CA . PRO A 1 117 ? 3.924 -11.519 -15.242 1.00 98.06 117 PRO A CA 1
ATOM 938 C C . PRO A 1 117 ? 2.800 -11.021 -16.161 1.00 98.06 117 PRO A C 1
ATOM 940 O O . PRO A 1 117 ? 2.591 -9.816 -16.271 1.00 98.06 117 PRO A O 1
ATOM 943 N N . GLU A 1 118 ? 2.021 -11.926 -16.757 1.00 97.81 118 GLU A N 1
ATOM 944 C CA . GLU A 1 118 ? 0.902 -11.622 -17.654 1.00 97.81 118 GLU A CA 1
ATOM 945 C C . GLU A 1 118 ? -0.195 -10.759 -17.016 1.00 97.81 118 GLU A C 1
ATOM 947 O O . GLU A 1 118 ? -0.951 -10.101 -17.729 1.00 97.81 118 GLU A O 1
ATOM 952 N N . ILE A 1 119 ? -0.278 -10.745 -15.683 1.00 97.75 119 ILE A N 1
ATOM 953 C CA . ILE A 1 119 ? -1.252 -9.951 -14.928 1.00 97.75 119 ILE A CA 1
ATOM 954 C C . ILE A 1 119 ? -0.744 -8.520 -14.710 1.00 97.75 119 ILE A C 1
ATOM 956 O O . ILE A 1 119 ? -1.542 -7.589 -14.632 1.00 97.75 119 ILE A O 1
ATOM 960 N N . TYR A 1 120 ? 0.573 -8.329 -14.594 1.00 98.38 120 TYR A N 1
ATOM 961 C CA . TYR A 1 120 ? 1.155 -7.103 -14.037 1.00 98.38 120 TYR A CA 1
ATOM 962 C C . TYR A 1 120 ? 1.994 -6.296 -15.031 1.00 98.38 120 TYR A C 1
ATOM 964 O O . TYR A 1 120 ? 2.054 -5.074 -14.904 1.00 98.38 120 TYR A O 1
ATOM 972 N N . ASP A 1 121 ? 2.636 -6.952 -16.000 1.00 97.56 121 ASP A N 1
ATOM 973 C CA . ASP A 1 121 ? 3.610 -6.339 -16.915 1.00 97.56 121 ASP A CA 1
ATOM 974 C C . ASP A 1 121 ? 3.025 -5.135 -17.670 1.00 97.56 121 ASP A C 1
ATOM 976 O O . ASP A 1 121 ? 3.629 -4.069 -17.728 1.00 97.56 12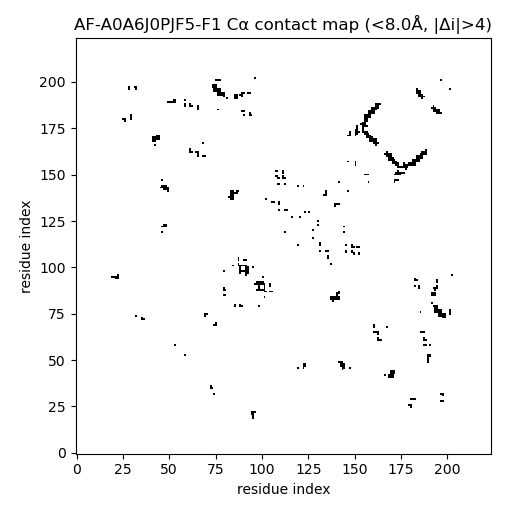1 ASP A O 1
ATOM 980 N N . GLY A 1 122 ? 1.766 -5.233 -18.110 1.00 97.62 122 GLY A N 1
ATOM 981 C CA . GLY A 1 122 ? 1.075 -4.145 -18.814 1.00 97.62 122 GLY A CA 1
ATOM 982 C C . GLY A 1 122 ? 0.908 -2.837 -18.021 1.00 97.62 122 GLY A C 1
ATOM 983 O O . GLY A 1 122 ? 0.584 -1.811 -18.617 1.00 97.62 122 GLY A O 1
ATOM 984 N N . TYR A 1 123 ? 1.129 -2.845 -16.702 1.00 97.62 123 TYR A N 1
ATOM 985 C CA . TYR A 1 123 ? 1.071 -1.658 -15.836 1.00 97.62 123 TYR A CA 1
ATOM 986 C C . TYR A 1 123 ? 2.449 -1.053 -15.532 1.00 97.62 123 TYR A C 1
ATOM 988 O O . TYR A 1 123 ? 2.540 -0.016 -14.868 1.00 97.62 123 TYR A O 1
ATOM 996 N N . VAL A 1 124 ? 3.523 -1.698 -15.990 1.00 97.62 124 VAL A N 1
ATOM 997 C CA . VAL A 1 124 ? 4.906 -1.314 -15.720 1.00 97.62 124 VAL A CA 1
ATOM 998 C C . VAL A 1 124 ? 5.502 -0.687 -16.990 1.00 97.62 124 VAL A C 1
ATOM 1000 O O . VAL A 1 124 ? 5.698 -1.372 -17.985 1.00 97.62 124 VAL A O 1
ATOM 1003 N N . PRO A 1 125 ? 5.837 0.617 -16.999 1.00 95.69 125 PRO A N 1
ATOM 1004 C CA . PRO A 1 125 ? 6.313 1.314 -18.202 1.00 95.69 125 PRO A CA 1
ATOM 1005 C C . PRO A 1 125 ? 7.801 1.065 -18.527 1.00 95.69 125 PRO 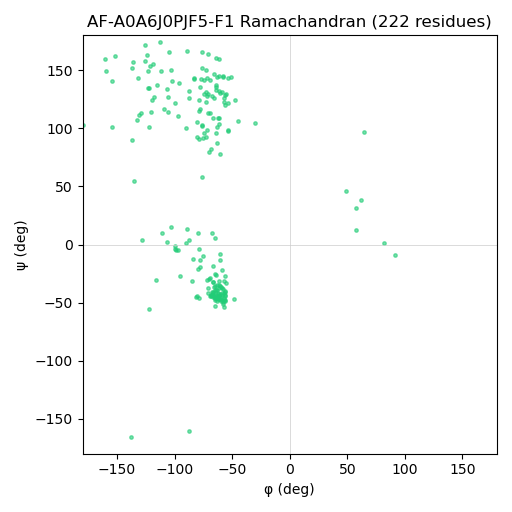A C 1
ATOM 1007 O O . PRO A 1 125 ? 8.378 1.756 -19.364 1.00 95.69 125 PRO A O 1
ATOM 1010 N N . MET A 1 126 ? 8.442 0.120 -17.840 1.00 95.38 126 MET A N 1
ATOM 1011 C CA . MET A 1 126 ? 9.843 -0.274 -18.024 1.00 95.38 126 MET A CA 1
ATOM 1012 C C . MET A 1 126 ? 9.932 -1.779 -18.264 1.00 95.38 126 MET A C 1
ATOM 1014 O O . MET A 1 126 ? 8.948 -2.488 -18.087 1.00 95.38 126 MET A O 1
ATOM 1018 N N . ALA A 1 127 ? 11.114 -2.284 -18.621 1.00 97.94 127 ALA A N 1
ATOM 1019 C CA . ALA A 1 127 ? 11.308 -3.723 -18.760 1.00 97.94 127 ALA A CA 1
ATOM 1020 C C . ALA A 1 127 ? 10.956 -4.447 -17.446 1.00 97.94 127 ALA A C 1
ATOM 1022 O O . ALA A 1 127 ? 11.493 -4.117 -16.383 1.00 97.94 127 ALA A O 1
ATOM 1023 N N . TYR A 1 128 ? 10.072 -5.445 -17.516 1.00 98.44 128 TYR A N 1
ATOM 1024 C CA . TYR A 1 128 ? 9.540 -6.112 -16.324 1.00 98.44 128 TYR A CA 1
ATOM 1025 C C . TYR A 1 128 ? 10.630 -6.739 -15.449 1.00 98.44 128 TYR A C 1
ATOM 1027 O O . TYR A 1 128 ? 10.603 -6.615 -14.226 1.00 98.44 128 TYR A O 1
ATOM 1035 N N . ASP A 1 129 ? 11.658 -7.328 -16.061 1.00 98.25 129 ASP A N 1
ATOM 1036 C CA . ASP A 1 129 ? 12.801 -7.891 -15.336 1.00 98.25 129 ASP A CA 1
ATOM 1037 C C . ASP A 1 129 ? 13.573 -6.831 -14.534 1.00 98.25 129 ASP A C 1
ATOM 1039 O O . ASP A 1 129 ? 14.052 -7.100 -13.425 1.00 98.25 129 ASP A O 1
ATOM 1043 N N . GLU A 1 130 ? 13.676 -5.602 -15.052 1.00 98.25 130 GLU A N 1
ATOM 1044 C CA . GLU A 1 130 ? 14.282 -4.485 -14.323 1.00 98.25 130 GLU A CA 1
ATOM 1045 C C . GLU A 1 130 ? 13.409 -4.070 -13.140 1.00 98.25 130 GLU A C 1
ATOM 1047 O O . GLU A 1 130 ? 13.926 -3.890 -12.032 1.00 98.25 130 GLU A O 1
ATOM 1052 N N . TYR A 1 131 ? 12.092 -3.995 -13.342 1.00 98.50 131 TYR A N 1
ATOM 1053 C CA . TYR A 1 131 ? 11.127 -3.735 -12.276 1.00 98.50 131 TYR A CA 1
ATOM 1054 C C . TYR A 1 131 ? 11.212 -4.786 -11.161 1.00 98.50 131 TYR A C 1
ATOM 1056 O O . TYR A 1 131 ? 11.397 -4.433 -9.995 1.00 98.50 131 TYR A O 1
ATOM 1064 N N . LEU A 1 132 ? 11.200 -6.078 -11.503 1.00 98.56 132 LEU A N 1
ATOM 1065 C CA . LEU A 1 132 ? 11.349 -7.180 -10.549 1.00 98.56 132 LEU A CA 1
ATOM 1066 C C . LEU A 1 132 ? 12.674 -7.101 -9.783 1.00 98.56 132 LEU A C 1
ATOM 1068 O O . LEU A 1 132 ? 12.714 -7.312 -8.564 1.00 98.56 132 LEU A O 1
ATOM 1072 N N . LYS A 1 133 ? 13.773 -6.775 -10.476 1.00 98.44 133 LYS A N 1
ATOM 1073 C CA . LYS A 1 133 ? 15.093 -6.600 -9.858 1.00 98.44 133 LYS A CA 1
ATOM 1074 C C . LYS A 1 133 ? 15.115 -5.421 -8.891 1.00 98.44 133 LYS A C 1
ATOM 1076 O O . LYS A 1 133 ? 15.751 -5.531 -7.843 1.00 98.44 133 LYS A O 1
ATOM 1081 N N . LYS A 1 134 ? 14.450 -4.308 -9.217 1.00 98.19 134 LYS A N 1
ATOM 1082 C CA . LYS A 1 134 ? 14.279 -3.174 -8.298 1.00 98.19 134 LYS A CA 1
ATOM 1083 C C . LYS A 1 134 ? 13.443 -3.589 -7.092 1.00 98.19 134 LYS A C 1
ATOM 1085 O O . LYS A 1 134 ? 13.927 -3.481 -5.971 1.00 98.19 134 LYS A O 1
ATOM 1090 N N . MET A 1 135 ? 12.261 -4.159 -7.318 1.00 98.44 135 MET A N 1
ATOM 1091 C CA . MET A 1 135 ? 11.310 -4.488 -6.255 1.00 98.44 135 MET A CA 1
ATOM 1092 C C . MET A 1 135 ? 11.826 -5.554 -5.275 1.00 98.44 135 MET A C 1
ATOM 1094 O O . MET A 1 135 ? 11.474 -5.552 -4.093 1.00 98.44 135 MET A O 1
ATOM 1098 N N . SER A 1 136 ? 12.735 -6.420 -5.736 1.00 98.06 136 SER A N 1
ATOM 1099 C CA . SER A 1 136 ? 13.442 -7.395 -4.895 1.00 98.06 136 SER A CA 1
ATOM 1100 C C . SER A 1 136 ? 14.399 -6.752 -3.875 1.00 98.06 136 SER A C 1
ATOM 1102 O O . SER A 1 136 ? 14.802 -7.414 -2.918 1.00 98.06 136 SER A O 1
ATOM 1104 N N . LYS A 1 137 ? 14.807 -5.486 -4.050 1.00 98.38 137 LYS A N 1
ATOM 1105 C CA . LYS A 1 137 ? 15.766 -4.824 -3.154 1.00 98.38 137 LYS A CA 1
ATOM 1106 C C . LYS A 1 137 ? 15.092 -4.378 -1.860 1.00 98.38 137 LYS A C 1
ATOM 1108 O O . LYS A 1 137 ? 14.032 -3.759 -1.858 1.00 98.38 137 LYS A O 1
ATOM 1113 N N . ASN A 1 138 ? 15.760 -4.629 -0.737 1.00 97.88 138 ASN A N 1
ATOM 1114 C CA . ASN A 1 138 ? 15.349 -4.072 0.547 1.00 97.88 138 ASN A CA 1
ATOM 1115 C C . ASN A 1 138 ? 15.387 -2.537 0.496 1.00 97.88 138 ASN A C 1
ATOM 1117 O O . ASN A 1 138 ? 16.401 -1.963 0.103 1.00 97.88 138 ASN A O 1
ATOM 1121 N N . GLY A 1 139 ? 14.306 -1.891 0.930 1.00 97.31 139 GLY A N 1
ATOM 1122 C CA . GLY A 1 139 ? 14.158 -0.439 0.871 1.00 97.31 139 GLY A CA 1
ATOM 1123 C C . GLY A 1 139 ? 13.715 0.123 -0.484 1.00 97.31 139 GLY A C 1
ATOM 1124 O O . GLY A 1 139 ? 13.576 1.338 -0.577 1.00 97.31 139 GLY A O 1
ATOM 1125 N N . GLU A 1 140 ? 13.468 -0.697 -1.515 1.00 98.25 140 GLU A N 1
ATOM 1126 C CA . GLU A 1 140 ? 12.764 -0.208 -2.712 1.00 98.25 140 GLU A CA 1
ATOM 1127 C C . GLU A 1 140 ? 11.295 0.032 -2.364 1.00 98.25 140 GLU A C 1
ATOM 1129 O O . GLU A 1 140 ? 10.632 -0.856 -1.819 1.00 98.25 140 GLU A O 1
ATOM 1134 N N . TRP A 1 141 ? 10.784 1.210 -2.695 1.00 97.88 141 TRP A N 1
ATOM 1135 C CA . TRP A 1 141 ? 9.413 1.588 -2.386 1.00 97.88 141 TRP A CA 1
ATOM 1136 C C . TRP A 1 141 ? 8.435 0.679 -3.132 1.00 97.88 141 TRP A C 1
ATOM 1138 O O . TRP A 1 141 ? 8.600 0.439 -4.325 1.00 97.88 141 TRP A O 1
ATOM 1148 N N . GLY A 1 142 ? 7.425 0.179 -2.421 1.00 98.00 142 GLY A N 1
ATOM 1149 C CA . GLY A 1 142 ? 6.279 -0.471 -3.054 1.00 98.00 142 GLY A CA 1
ATOM 1150 C C . GLY A 1 142 ? 5.397 0.550 -3.775 1.00 98.00 142 GLY A C 1
ATOM 1151 O O . GLY A 1 142 ? 5.505 1.752 -3.530 1.00 98.00 142 GLY A O 1
ATOM 1152 N N . ASP A 1 143 ? 4.526 0.064 -4.647 1.00 97.88 143 ASP A N 1
ATOM 1153 C CA . ASP A 1 143 ? 3.616 0.848 -5.476 1.00 97.88 143 ASP A CA 1
ATOM 1154 C C . ASP A 1 143 ? 2.215 0.205 -5.525 1.00 97.88 143 ASP A C 1
ATOM 1156 O O . ASP A 1 143 ? 1.861 -0.641 -4.697 1.00 97.88 143 ASP A O 1
ATOM 1160 N N . HIS A 1 144 ? 1.374 0.633 -6.463 1.00 97.75 144 HIS A N 1
ATOM 1161 C CA . HIS A 1 144 ? 0.042 0.062 -6.639 1.00 97.75 144 HIS A CA 1
ATOM 1162 C C . HIS A 1 144 ? 0.087 -1.356 -7.240 1.00 97.75 144 HIS A C 1
ATOM 1164 O O . HIS A 1 144 ? -0.766 -2.187 -6.924 1.00 97.75 144 HIS A O 1
ATOM 1170 N N . VAL A 1 145 ? 1.091 -1.677 -8.064 1.00 98.56 145 VAL A N 1
ATOM 1171 C CA . VAL A 1 145 ? 1.287 -3.027 -8.622 1.00 98.56 145 VAL A CA 1
ATOM 1172 C C . VAL A 1 145 ? 1.644 -4.023 -7.515 1.00 98.56 145 VAL A C 1
ATOM 1174 O O . VAL A 1 145 ? 1.060 -5.107 -7.459 1.00 98.56 145 VAL A O 1
ATOM 1177 N N . THR A 1 146 ? 2.508 -3.653 -6.567 1.00 98.75 146 THR A N 1
ATOM 1178 C CA . THR A 1 146 ? 2.827 -4.513 -5.414 1.00 98.75 146 THR A CA 1
ATOM 1179 C C . THR A 1 146 ? 1.650 -4.717 -4.474 1.00 98.75 146 THR A C 1
ATOM 1181 O O . THR A 1 146 ? 1.524 -5.798 -3.902 1.00 98.75 146 THR A O 1
ATOM 1184 N N . LEU A 1 147 ? 0.763 -3.729 -4.325 1.00 98.56 147 LEU A N 1
ATOM 1185 C CA . LEU A 1 147 ? -0.473 -3.890 -3.555 1.00 98.56 147 LEU A CA 1
ATOM 1186 C C . LEU A 1 147 ? -1.441 -4.873 -4.222 1.00 98.56 147 LEU A C 1
ATOM 1188 O O . LEU A 1 147 ? -2.019 -5.711 -3.530 1.00 98.56 147 LEU A O 1
ATOM 1192 N N . GLN A 1 148 ? -1.579 -4.824 -5.552 1.00 98.75 148 GLN A N 1
ATOM 1193 C CA . GLN A 1 148 ? -2.364 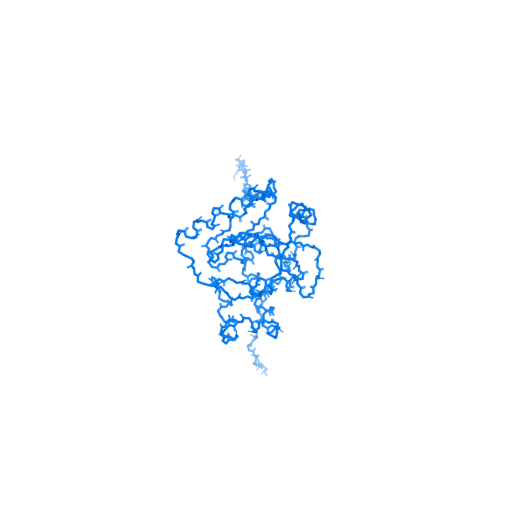-5.822 -6.286 1.00 98.75 148 GLN A CA 1
ATOM 1194 C C . GLN A 1 148 ? -1.768 -7.225 -6.117 1.00 98.75 148 GLN A C 1
ATOM 1196 O O . GLN A 1 148 ? -2.481 -8.158 -5.757 1.00 98.75 148 GLN A O 1
ATOM 1201 N N . ALA A 1 149 ? -0.452 -7.370 -6.285 1.00 98.69 149 ALA A N 1
ATOM 1202 C CA . ALA A 1 149 ? 0.224 -8.648 -6.078 1.00 98.69 149 ALA A CA 1
ATOM 1203 C C . ALA A 1 149 ? 0.122 -9.144 -4.623 1.00 98.69 149 ALA A C 1
ATOM 1205 O O . ALA A 1 149 ? -0.025 -10.342 -4.391 1.00 98.69 149 ALA A O 1
ATOM 1206 N N . ALA A 1 150 ? 0.132 -8.255 -3.625 1.00 98.62 150 ALA A N 1
ATOM 1207 C CA . ALA A 1 150 ? -0.138 -8.633 -2.239 1.00 98.62 150 ALA A CA 1
ATOM 1208 C C . ALA A 1 150 ? -1.565 -9.179 -2.074 1.00 98.62 150 ALA A C 1
ATOM 1210 O O . ALA A 1 150 ? -1.738 -10.256 -1.500 1.00 98.62 150 ALA A O 1
ATOM 1211 N N . ALA A 1 151 ? -2.575 -8.485 -2.608 1.00 98.31 151 ALA A N 1
ATOM 1212 C CA . ALA A 1 151 ? -3.958 -8.954 -2.572 1.00 98.31 151 ALA A CA 1
ATOM 1213 C C . ALA A 1 151 ? -4.081 -10.352 -3.199 1.00 98.31 151 ALA A C 1
ATOM 1215 O O . ALA A 1 151 ? -4.613 -11.264 -2.566 1.00 98.31 151 ALA A O 1
ATOM 1216 N N . ASP A 1 152 ? -3.512 -10.550 -4.389 1.00 98.31 152 ASP A N 1
ATOM 1217 C CA . ASP A 1 152 ? -3.568 -11.815 -5.127 1.00 98.31 152 ASP A CA 1
ATOM 1218 C C . ASP A 1 152 ? -2.837 -12.959 -4.407 1.00 98.31 152 ASP A C 1
ATOM 1220 O O . ASP A 1 152 ? -3.388 -14.054 -4.255 1.00 98.31 152 ASP A O 1
ATOM 1224 N N . SER A 1 153 ? -1.621 -12.702 -3.911 1.00 98.12 153 SER A N 1
ATOM 1225 C CA . SER A 1 153 ? -0.797 -13.693 -3.207 1.00 98.12 153 SER A CA 1
ATOM 1226 C C . SER A 1 153 ? -1.534 -14.251 -1.988 1.00 98.12 153 SER A C 1
ATOM 1228 O O . SER A 1 153 ? -1.693 -15.469 -1.827 1.00 98.12 153 SER A O 1
ATOM 1230 N N . TYR A 1 154 ? -2.043 -13.351 -1.144 1.00 96.81 154 TYR A N 1
ATOM 1231 C CA . TYR A 1 154 ? -2.729 -13.701 0.098 1.00 96.81 154 TYR A CA 1
ATOM 1232 C C . TYR A 1 154 ? -4.217 -14.035 -0.104 1.00 96.81 154 TYR A C 1
ATOM 1234 O O . TYR A 1 154 ? -4.844 -14.607 0.785 1.00 96.81 154 TYR A O 1
ATOM 1242 N N . GLY A 1 155 ? -4.787 -13.735 -1.274 1.00 96.88 155 GLY A N 1
ATOM 1243 C CA . GLY A 1 155 ? -6.198 -13.955 -1.590 1.00 96.88 155 GLY A CA 1
ATOM 1244 C C . GLY A 1 155 ? -7.143 -13.160 -0.687 1.00 96.88 155 GLY A C 1
ATOM 1245 O O . GLY A 1 155 ? -8.185 -13.675 -0.275 1.00 96.88 155 GLY A O 1
ATOM 1246 N N . ILE A 1 156 ? -6.772 -11.928 -0.350 1.00 95.25 156 ILE A N 1
ATOM 1247 C CA . ILE A 1 156 ? -7.525 -11.046 0.547 1.00 95.25 156 ILE A CA 1
ATOM 1248 C C . ILE A 1 156 ? -7.801 -9.701 -0.116 1.00 95.25 156 ILE A C 1
ATOM 1250 O O . ILE A 1 156 ? -7.091 -9.284 -1.028 1.00 95.25 156 ILE A O 1
ATOM 1254 N N . ARG A 1 157 ? -8.825 -9.002 0.370 1.00 94.44 157 ARG A N 1
ATOM 1255 C CA . ARG A 1 157 ? -9.122 -7.638 -0.078 1.00 94.44 157 ARG A CA 1
ATOM 1256 C C . ARG A 1 157 ? -8.258 -6.640 0.680 1.00 94.44 157 ARG A C 1
ATOM 1258 O O . ARG A 1 157 ? -8.056 -6.797 1.885 1.00 94.44 157 ARG A O 1
ATOM 1265 N N . ILE A 1 158 ? -7.801 -5.600 -0.009 1.00 96.00 158 ILE A N 1
ATOM 1266 C CA . ILE A 1 158 ? -7.067 -4.490 0.603 1.00 96.00 158 ILE A CA 1
ATOM 1267 C C . ILE A 1 158 ? -7.865 -3.208 0.395 1.00 96.00 158 ILE A C 1
ATOM 1269 O O . ILE A 1 158 ? -8.241 -2.857 -0.722 1.00 96.00 158 ILE A O 1
ATOM 1273 N N . PHE A 1 159 ? -8.108 -2.511 1.491 1.00 94.31 159 PHE A N 1
ATOM 1274 C CA . PHE A 1 159 ? -8.732 -1.208 1.543 1.00 94.31 159 PHE A CA 1
ATOM 1275 C C . PHE A 1 159 ? -7.675 -0.157 1.873 1.00 94.31 159 PHE A C 1
ATOM 1277 O O . PHE A 1 159 ? -6.878 -0.336 2.795 1.00 94.31 159 PHE A O 1
ATOM 1284 N N . ILE A 1 160 ? -7.679 0.954 1.141 1.00 95.88 160 ILE A N 1
ATOM 1285 C CA . ILE A 1 160 ? -6.691 2.019 1.323 1.00 95.88 160 ILE A CA 1
ATOM 1286 C C . ILE A 1 160 ? -7.407 3.353 1.459 1.00 95.88 160 ILE A C 1
ATOM 1288 O O . ILE A 1 160 ? -7.971 3.842 0.483 1.00 95.88 160 ILE A O 1
ATOM 1292 N N . LEU A 1 161 ? -7.346 3.969 2.637 1.00 95.56 161 LEU A N 1
ATOM 1293 C CA . LEU A 1 161 ? -7.753 5.358 2.830 1.00 95.56 161 LEU A CA 1
ATOM 1294 C C . LEU A 1 161 ? -6.633 6.264 2.317 1.00 95.56 161 LEU A C 1
ATOM 1296 O O . LEU A 1 161 ? -5.522 6.232 2.837 1.00 95.56 161 LEU A O 1
ATOM 1300 N N . THR A 1 162 ? -6.892 7.059 1.285 1.00 95.75 162 THR A N 1
ATOM 1301 C CA . THR A 1 162 ? -5.826 7.837 0.638 1.00 95.75 162 THR A CA 1
ATOM 1302 C C . THR A 1 162 ? -5.896 9.304 1.019 1.00 95.75 162 THR A C 1
ATOM 1304 O O . THR A 1 162 ? -6.922 9.789 1.499 1.00 95.75 162 THR A O 1
ATOM 1307 N N . SER A 1 163 ? -4.828 10.042 0.742 1.00 96.44 163 SER A N 1
ATOM 1308 C CA . SER A 1 163 ? -4.849 11.495 0.734 1.00 96.44 163 SER A CA 1
ATOM 1309 C C . SER A 1 163 ? -5.250 12.087 -0.613 1.00 96.44 163 SER A C 1
ATOM 1311 O O . SER A 1 163 ? -5.238 13.298 -0.709 1.00 96.44 163 SER A O 1
ATOM 1313 N N . PHE A 1 164 ? -5.620 11.358 -1.670 1.00 93.12 164 PHE A N 1
ATOM 1314 C CA . PHE A 1 164 ? -5.965 11.997 -2.956 1.00 93.12 164 PHE A CA 1
ATOM 1315 C C . PHE A 1 164 ? -7.172 12.940 -2.834 1.00 93.12 164 PHE A C 1
ATOM 1317 O O . PHE A 1 164 ? -8.098 12.655 -2.077 1.00 93.12 164 PHE A O 1
ATOM 1324 N N . LYS A 1 165 ? -7.203 14.062 -3.569 1.00 89.56 165 LYS A N 1
ATOM 1325 C CA . LYS A 1 165 ? -8.306 15.046 -3.483 1.00 89.56 165 LYS A CA 1
ATOM 1326 C C . LYS A 1 165 ? -9.665 14.404 -3.775 1.00 89.56 165 LYS A C 1
ATOM 1328 O O . LYS A 1 165 ? -10.533 14.410 -2.905 1.00 89.56 165 LYS A O 1
ATOM 1333 N N . ASP A 1 166 ? -9.774 13.739 -4.921 1.00 87.56 166 ASP A N 1
ATOM 1334 C CA . ASP A 1 166 ? -11.046 13.214 -5.438 1.00 87.56 166 ASP A CA 1
ATOM 1335 C C . ASP A 1 166 ? -11.251 11.715 -5.177 1.00 87.56 166 ASP A C 1
ATOM 1337 O O . ASP A 1 166 ? -12.274 11.140 -5.533 1.00 87.56 166 ASP A O 1
ATOM 1341 N N . THR A 1 167 ? -10.280 11.050 -4.550 1.00 89.44 167 THR A N 1
ATOM 1342 C CA . THR A 1 167 ? -10.362 9.624 -4.211 1.00 89.44 167 THR A CA 1
ATOM 1343 C C . THR A 1 167 ? -10.187 9.472 -2.710 1.00 89.44 167 THR A C 1
ATOM 1345 O O . THR A 1 167 ? -9.082 9.568 -2.191 1.00 89.44 167 THR A O 1
ATOM 1348 N N . CYS A 1 168 ? -11.287 9.281 -1.981 1.00 90.12 168 CYS A N 1
ATOM 1349 C CA . CYS A 1 168 ? -11.217 9.100 -0.530 1.00 90.12 168 CYS A CA 1
ATOM 1350 C C . CYS A 1 168 ? -10.541 7.774 -0.177 1.00 90.12 168 CYS A C 1
ATOM 1352 O O . CYS A 1 168 ? -9.657 7.732 0.676 1.00 90.12 168 CYS A O 1
ATOM 1354 N N . TYR A 1 169 ? -10.899 6.712 -0.892 1.00 89.88 169 TYR A N 1
ATOM 1355 C CA . TYR A 1 169 ? -10.320 5.399 -0.689 1.00 89.88 169 TYR A CA 1
ATOM 1356 C C . TYR A 1 169 ? -10.327 4.558 -1.965 1.00 89.88 169 TYR A C 1
ATOM 1358 O O . TYR A 1 169 ? -11.058 4.843 -2.918 1.00 89.88 169 TYR A O 1
ATOM 1366 N N . ILE A 1 170 ? -9.498 3.520 -1.952 1.00 93.25 170 ILE A N 1
ATOM 1367 C CA . ILE A 1 170 ? -9.309 2.558 -3.035 1.00 93.25 170 ILE A CA 1
ATOM 1368 C C . ILE A 1 170 ? -9.594 1.162 -2.483 1.00 93.25 170 ILE A C 1
ATOM 1370 O O . ILE A 1 170 ? -9.107 0.810 -1.407 1.00 93.25 170 ILE A O 1
ATOM 1374 N N . GLU A 1 171 ? -10.358 0.368 -3.231 1.00 93.94 171 GLU A N 1
ATOM 1375 C CA . GLU A 1 171 ? -10.536 -1.060 -2.961 1.00 93.94 171 GLU A CA 1
ATOM 1376 C C . GLU A 1 171 ? -9.755 -1.886 -3.986 1.00 93.94 171 GLU A C 1
ATOM 1378 O O . GLU A 1 171 ? -9.917 -1.726 -5.201 1.00 93.94 171 GLU A O 1
ATOM 1383 N N . ILE A 1 172 ? -8.918 -2.784 -3.472 1.00 96.25 172 ILE A N 1
ATOM 1384 C CA . ILE A 1 172 ? -8.152 -3.760 -4.238 1.00 96.25 172 ILE A CA 1
ATOM 1385 C C . ILE A 1 172 ? -8.747 -5.135 -3.963 1.00 96.25 172 ILE A C 1
ATOM 1387 O O . ILE A 1 172 ? -8.729 -5.631 -2.831 1.00 96.25 172 ILE A O 1
ATOM 1391 N N . LEU A 1 173 ? -9.279 -5.748 -5.015 1.00 95.81 173 LEU A N 1
ATOM 1392 C CA . LEU A 1 173 ? -9.807 -7.103 -4.969 1.00 95.81 173 LEU A CA 1
ATOM 1393 C C . LEU A 1 173 ? -8.738 -8.084 -5.461 1.00 95.81 173 LEU A C 1
ATOM 1395 O O . LEU A 1 173 ? -8.069 -7.786 -6.453 1.00 95.81 173 LEU A O 1
ATOM 1399 N N . PRO A 1 174 ? -8.587 -9.247 -4.808 1.00 97.31 174 PRO A N 1
ATOM 1400 C CA . PRO A 1 174 ? -7.725 -10.297 -5.316 1.00 97.31 174 PRO A CA 1
ATOM 1401 C C . PRO A 1 174 ? -8.373 -10.968 -6.532 1.00 97.31 174 PRO A C 1
ATOM 1403 O O . PRO A 1 174 ? -9.596 -11.117 -6.588 1.00 97.31 174 PRO A O 1
ATOM 1406 N N . ASN A 1 175 ? -7.558 -11.469 -7.456 1.00 95.69 175 ASN A N 1
ATOM 1407 C CA . ASN A 1 175 ? -8.030 -12.278 -8.583 1.00 95.69 175 ASN A CA 1
ATOM 1408 C C . ASN A 1 175 ? -8.752 -13.552 -8.115 1.00 95.69 175 ASN A C 1
ATOM 1410 O O . ASN A 1 175 ? -9.753 -13.960 -8.702 1.00 95.69 175 ASN A O 1
ATOM 1414 N N . VAL A 1 176 ? -8.268 -14.165 -7.028 1.00 95.75 176 VAL A N 1
ATOM 1415 C CA . VAL A 1 176 ? -8.920 -15.294 -6.352 1.00 95.75 176 VAL A CA 1
ATOM 1416 C C . VAL A 1 176 ? -8.993 -15.003 -4.859 1.00 95.75 176 VAL A C 1
ATOM 1418 O O . VAL A 1 176 ? -7.978 -14.990 -4.162 1.00 95.75 176 VAL A O 1
ATOM 1421 N N . GLN A 1 177 ? -10.205 -14.788 -4.348 1.00 94.88 177 GLN A N 1
ATOM 1422 C CA . GLN A 1 177 ? -10.420 -14.537 -2.927 1.00 94.88 177 GLN A CA 1
ATOM 1423 C C . GLN A 1 177 ? -10.372 -15.848 -2.125 1.00 94.88 177 GLN A C 1
ATOM 1425 O O . GLN A 1 177 ? -11.234 -16.711 -2.272 1.00 94.88 177 GLN A O 1
ATOM 1430 N N . LYS A 1 178 ? -9.365 -15.974 -1.257 1.00 92.56 178 LYS A N 1
ATOM 1431 C CA . LYS A 1 178 ? -9.135 -17.112 -0.350 1.00 92.56 178 LYS A CA 1
ATOM 1432 C C . LYS A 1 178 ? -9.717 -16.870 1.044 1.00 92.56 178 LYS A C 1
ATOM 1434 O O . LYS A 1 178 ? -10.083 -17.822 1.723 1.00 92.56 178 LYS A O 1
ATOM 1439 N N . SER A 1 179 ? -9.824 -15.609 1.469 1.00 90.12 179 SER A N 1
ATOM 1440 C CA . SER A 1 179 ? -10.372 -15.235 2.776 1.00 90.12 179 SER A CA 1
ATOM 1441 C C . SER A 1 179 ? -11.309 -14.028 2.687 1.00 90.12 179 SER A C 1
ATOM 1443 O O . SER A 1 179 ? -11.205 -13.179 1.801 1.00 90.12 179 SER A O 1
ATOM 1445 N N . LYS A 1 180 ? -12.266 -13.955 3.618 1.00 87.06 180 LYS A N 1
ATOM 1446 C CA . LYS A 1 180 ? -13.179 -12.808 3.769 1.00 87.06 180 LYS A CA 1
ATOM 1447 C C . LYS A 1 180 ? -12.527 -11.616 4.473 1.00 87.06 180 LYS A C 1
ATOM 1449 O O . LYS A 1 180 ? -13.102 -10.525 4.414 1.00 87.06 180 LYS A O 1
ATOM 1454 N N . ARG A 1 181 ? -11.358 -11.838 5.086 1.00 87.44 181 ARG A N 1
ATOM 1455 C CA . ARG A 1 181 ? -10.558 -10.820 5.763 1.00 87.44 181 ARG A CA 1
ATOM 1456 C C . ARG A 1 181 ? -10.284 -9.634 4.839 1.00 87.44 181 ARG A C 1
ATOM 1458 O O . ARG A 1 181 ? -10.080 -9.810 3.631 1.00 87.44 181 ARG A O 1
ATOM 1465 N N . VAL A 1 182 ? -10.284 -8.439 5.413 1.00 90.50 182 VAL A N 1
ATOM 1466 C CA . VAL A 1 182 ? -9.937 -7.191 4.733 1.00 90.50 182 VAL A CA 1
ATOM 1467 C C . VAL A 1 182 ? -8.782 -6.550 5.474 1.00 90.50 182 VAL A C 1
ATOM 1469 O O . VAL A 1 182 ? -8.784 -6.483 6.694 1.00 90.50 182 VAL A O 1
ATOM 1472 N N . ILE A 1 183 ? -7.787 -6.085 4.736 1.00 93.56 183 ILE A N 1
ATOM 1473 C CA . ILE A 1 183 ? -6.679 -5.330 5.311 1.00 93.56 183 ILE A CA 1
ATOM 1474 C C . ILE A 1 183 ? -6.869 -3.856 5.039 1.00 93.56 183 ILE A C 1
ATOM 1476 O O . ILE A 1 183 ? -7.278 -3.481 3.943 1.00 93.56 183 ILE A O 1
ATOM 1480 N N . PHE A 1 184 ? -6.535 -3.034 6.026 1.00 94.75 184 PHE A N 1
ATOM 1481 C CA . PHE A 1 184 ? -6.758 -1.603 5.972 1.00 94.75 184 PHE A CA 1
ATOM 1482 C C . PHE A 1 184 ? -5.436 -0.850 6.092 1.00 94.75 184 PHE A C 1
ATOM 1484 O O . PHE A 1 184 ? -4.679 -1.012 7.053 1.00 94.75 184 PHE A O 1
ATOM 1491 N N . LEU A 1 185 ? -5.170 -0.005 5.100 1.00 97.44 185 LEU A N 1
ATOM 1492 C CA . LEU A 1 185 ? -4.000 0.861 5.031 1.00 97.44 185 LEU A CA 1
ATOM 1493 C C . LEU A 1 185 ? -4.435 2.323 4.926 1.00 97.44 185 LEU A C 1
ATOM 1495 O O . LEU A 1 185 ? -5.497 2.631 4.379 1.00 97.44 185 LEU A O 1
ATOM 1499 N N . SER A 1 186 ? -3.586 3.231 5.387 1.00 97.56 186 SER A N 1
ATOM 1500 C CA . SER A 1 186 ? -3.622 4.624 4.955 1.00 97.56 186 SER A CA 1
ATOM 1501 C C . SER A 1 186 ? -2.505 4.891 3.953 1.00 97.56 186 SER A C 1
ATOM 1503 O O . SER A 1 186 ? -1.447 4.256 3.989 1.00 97.56 186 SER A O 1
ATOM 1505 N N . PHE A 1 187 ? -2.744 5.836 3.050 1.00 97.69 187 PHE A N 1
ATOM 1506 C CA . PHE A 1 187 ? -1.778 6.270 2.053 1.00 97.69 187 PHE A CA 1
ATOM 1507 C C . PHE A 1 187 ? -1.702 7.792 2.013 1.00 97.69 187 PHE A C 1
ATOM 1509 O O . PHE A 1 187 ? -2.598 8.462 1.493 1.00 97.69 187 PHE A O 1
ATOM 1516 N N . TRP A 1 188 ? -0.606 8.329 2.542 1.00 95.81 188 TRP A N 1
ATOM 1517 C CA . TRP A 1 188 ? -0.173 9.685 2.243 1.00 95.81 188 TRP A CA 1
ATOM 1518 C C . TRP A 1 188 ? 0.444 9.656 0.844 1.00 95.81 188 TRP A C 1
ATOM 1520 O O . TRP A 1 188 ? 1.538 9.126 0.656 1.00 95.81 188 TRP A O 1
ATOM 1530 N N . ALA A 1 189 ? -0.322 10.143 -0.132 1.00 90.06 189 ALA A N 1
ATOM 1531 C CA . ALA A 1 189 ? -0.104 9.969 -1.561 1.00 90.06 189 ALA A CA 1
ATOM 1532 C C . ALA A 1 189 ? 1.341 10.243 -1.977 1.00 90.06 189 ALA A C 1
ATOM 1534 O O . ALA A 1 189 ? 1.877 11.315 -1.712 1.00 90.06 189 ALA A O 1
ATOM 1535 N N . GLU A 1 190 ? 1.933 9.244 -2.632 1.00 91.44 190 GLU A N 1
ATOM 1536 C CA . GLU A 1 190 ? 3.311 9.216 -3.137 1.00 91.44 190 GLU A CA 1
ATOM 1537 C C . GLU A 1 190 ? 4.397 9.443 -2.063 1.00 91.44 190 GLU A C 1
ATOM 1539 O O . GLU A 1 190 ? 5.563 9.652 -2.393 1.00 91.44 190 GLU A O 1
ATOM 1544 N N . VAL A 1 191 ? 4.041 9.383 -0.772 1.00 93.75 191 VAL A N 1
ATOM 1545 C CA . VAL A 1 191 ? 4.952 9.665 0.348 1.00 93.75 191 VAL A CA 1
ATOM 1546 C C . VAL A 1 191 ? 5.067 8.488 1.314 1.00 93.75 191 VAL A C 1
ATOM 1548 O O . VAL A 1 191 ? 6.181 8.055 1.600 1.00 93.75 191 VAL A O 1
ATOM 1551 N N . HIS A 1 192 ? 3.959 7.974 1.867 1.00 97.00 192 HIS A N 1
ATOM 1552 C CA . HIS A 1 192 ? 4.039 7.000 2.966 1.00 97.00 192 HIS A CA 1
ATOM 1553 C C . HIS A 1 192 ? 2.776 6.152 3.154 1.00 97.00 192 HIS A C 1
ATOM 1555 O O . HIS A 1 192 ? 1.659 6.621 2.941 1.00 97.00 192 HIS A O 1
ATOM 1561 N N . TYR A 1 193 ? 2.965 4.920 3.632 1.00 98.25 193 TYR A N 1
ATOM 1562 C CA . TYR A 1 193 ? 1.890 4.007 4.027 1.00 98.25 193 TYR A CA 1
ATOM 1563 C C . TYR A 1 193 ? 1.943 3.713 5.524 1.00 98.25 193 TYR A C 1
ATOM 1565 O O . TYR A 1 193 ? 3.014 3.405 6.047 1.00 98.25 193 TYR A O 1
ATOM 1573 N N . ASN A 1 194 ? 0.785 3.703 6.184 1.00 98.38 194 ASN A N 1
ATOM 1574 C CA . ASN A 1 194 ? 0.624 3.150 7.528 1.00 98.38 194 ASN A CA 1
ATOM 1575 C C . ASN A 1 194 ? -0.464 2.072 7.545 1.00 98.38 194 ASN A C 1
ATOM 1577 O O . ASN A 1 194 ? -1.276 1.940 6.629 1.00 98.38 194 ASN A O 1
ATOM 1581 N N . SER A 1 195 ? -0.448 1.278 8.609 1.00 97.12 195 SER A N 1
ATOM 1582 C CA . SER A 1 195 ? -1.533 0.364 8.957 1.00 97.12 195 SER A CA 1
ATOM 1583 C C . SER A 1 195 ? -2.609 1.150 9.710 1.00 97.12 195 SER A C 1
ATOM 1585 O O . SER A 1 195 ? -2.264 2.053 10.475 1.00 97.12 195 SER A O 1
ATOM 1587 N N . ILE A 1 196 ? -3.892 0.844 9.503 1.00 94.88 196 ILE A N 1
ATOM 1588 C CA . ILE A 1 196 ? -4.994 1.530 10.199 1.00 94.88 196 ILE A CA 1
ATOM 1589 C C . ILE A 1 196 ? -5.886 0.561 10.970 1.00 94.88 196 ILE A C 1
ATOM 1591 O O . ILE A 1 196 ? -6.066 -0.597 10.590 1.00 94.88 196 ILE A O 1
ATOM 1595 N N . TYR A 1 197 ? -6.441 1.075 12.062 1.00 93.00 197 TYR A N 1
ATOM 1596 C CA . TYR A 1 197 ? -7.315 0.375 12.997 1.00 93.00 197 TYR A CA 1
ATOM 1597 C C . TYR A 1 197 ? -8.497 1.275 13.365 1.00 93.00 197 TYR A C 1
ATOM 1599 O O . TYR A 1 197 ? -8.366 2.502 13.286 1.00 93.00 197 TYR A O 1
ATOM 1607 N N . PRO A 1 198 ? -9.622 0.703 13.818 1.00 90.69 198 PRO A N 1
ATOM 1608 C CA . PRO A 1 198 ? -10.597 1.440 14.607 1.00 90.69 198 PRO A CA 1
ATOM 1609 C C . PRO A 1 198 ? -9.952 2.168 15.784 1.00 90.69 198 PRO A C 1
ATOM 1611 O O . PRO A 1 198 ? -9.023 1.663 16.425 1.00 90.69 198 PRO A O 1
ATOM 1614 N N . GLU A 1 199 ? -10.470 3.348 16.103 1.00 87.81 199 GLU A N 1
ATOM 1615 C CA . GLU A 1 199 ? -10.122 4.028 17.341 1.00 87.81 199 GLU A CA 1
ATOM 1616 C C . GLU A 1 199 ? -10.399 3.113 18.550 1.00 87.81 199 GLU A C 1
ATOM 1618 O O . GLU A 1 199 ? -11.470 2.526 18.680 1.00 87.81 199 GLU A O 1
ATOM 1623 N N . GLY A 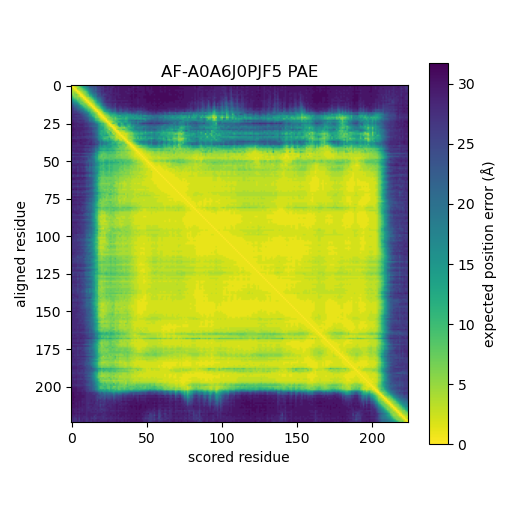1 200 ? -9.402 2.966 19.429 1.00 85.44 200 GLY A N 1
ATOM 1624 C CA . GLY A 1 200 ? -9.462 2.070 20.591 1.00 85.44 200 GLY A CA 1
ATOM 1625 C C . GLY A 1 200 ? -8.944 0.645 20.358 1.00 85.44 200 GLY A C 1
ATOM 1626 O O . GLY A 1 200 ? -8.732 -0.070 21.334 1.00 85.44 200 GLY A O 1
ATOM 1627 N N . GLU A 1 201 ? -8.660 0.250 19.113 1.00 86.31 201 GLU A N 1
ATOM 1628 C CA . GLU A 1 201 ? -8.204 -1.110 18.764 1.00 86.31 201 GLU A CA 1
ATOM 1629 C C . GLU A 1 201 ? -6.742 -1.191 18.305 1.00 86.31 201 GLU A C 1
ATOM 1631 O O . GLU A 1 201 ? -6.285 -2.229 17.821 1.00 86.31 201 GLU A O 1
ATOM 1636 N N . LEU A 1 202 ? -5.978 -0.106 18.455 1.00 85.00 202 LEU A N 1
ATOM 1637 C CA . LEU A 1 202 ? -4.541 -0.145 18.195 1.00 85.00 202 LEU A CA 1
ATOM 1638 C C . LEU A 1 202 ? -3.882 -1.234 19.055 1.00 85.00 202 LEU A C 1
ATOM 1640 O O . LEU A 1 202 ? -4.048 -1.210 20.280 1.00 85.00 202 LEU A O 1
ATOM 1644 N N . PRO A 1 203 ? -3.086 -2.143 18.459 1.00 80.88 203 PRO A N 1
ATOM 1645 C CA . PRO A 1 203 ? -2.344 -3.131 19.219 1.00 80.88 203 PRO A CA 1
ATOM 1646 C C . PRO A 1 203 ? -1.466 -2.422 20.245 1.00 80.88 203 PRO A C 1
ATOM 1648 O O . PRO A 1 203 ? -0.603 -1.607 19.900 1.00 80.88 203 PRO A O 1
ATOM 1651 N N . THR A 1 204 ? -1.677 -2.716 21.526 1.00 69.06 204 THR A N 1
ATOM 1652 C CA . THR A 1 204 ? -0.756 -2.254 22.554 1.00 69.06 204 THR A CA 1
ATOM 1653 C C . THR A 1 204 ? 0.571 -2.955 22.312 1.00 69.06 204 THR A C 1
ATOM 1655 O O . THR A 1 204 ? 0.644 -4.180 22.199 1.00 69.06 204 THR A O 1
ATOM 1658 N N . LEU A 1 205 ? 1.648 -2.175 22.202 1.00 56.03 205 LEU A N 1
ATOM 1659 C CA . LEU A 1 205 ? 2.995 -2.722 22.176 1.00 56.03 205 LEU A CA 1
ATOM 1660 C C . LEU A 1 205 ? 3.262 -3.289 23.578 1.00 56.03 205 LEU A C 1
ATOM 1662 O O . LEU A 1 205 ? 3.822 -2.604 24.435 1.00 56.03 205 LEU A O 1
ATOM 1666 N N . GLU A 1 206 ? 2.794 -4.511 23.845 1.00 45.91 206 GLU A N 1
ATOM 1667 C CA . GLU A 1 206 ? 3.160 -5.293 25.020 1.00 45.91 206 GLU A CA 1
ATOM 1668 C C . GLU A 1 206 ? 4.683 -5.340 25.023 1.00 45.91 206 GLU A C 1
ATOM 1670 O O . GLU A 1 206 ? 5.335 -6.081 24.279 1.00 45.91 206 GLU A O 1
ATOM 1675 N N . SER A 1 207 ? 5.277 -4.446 25.810 1.00 40.00 207 SER A N 1
ATOM 1676 C CA . SER A 1 207 ? 6.710 -4.384 25.974 1.00 40.00 207 SER A CA 1
ATOM 1677 C C . SER A 1 207 ? 7.052 -5.732 26.573 1.00 40.00 207 SER A C 1
ATOM 1679 O O . SER A 1 207 ? 6.695 -5.986 27.723 1.00 40.00 207 SER A O 1
ATOM 1681 N N . LYS A 1 208 ? 7.692 -6.614 25.799 1.00 41.84 208 LYS A N 1
ATOM 1682 C CA . LYS A 1 208 ? 8.238 -7.878 26.293 1.00 41.84 208 LYS A CA 1
ATOM 1683 C C . LYS A 1 208 ? 9.278 -7.544 27.364 1.00 41.84 208 LYS A C 1
ATOM 1685 O O . LYS A 1 208 ? 10.482 -7.554 27.115 1.00 41.84 208 LYS A O 1
ATOM 1690 N N . LYS A 1 209 ? 8.827 -7.212 28.577 1.00 39.16 209 LYS A N 1
ATOM 1691 C CA . LYS A 1 209 ? 9.645 -7.153 29.777 1.00 39.16 209 LYS A CA 1
ATOM 1692 C C . LYS A 1 209 ? 10.088 -8.588 29.981 1.00 39.16 209 LYS A C 1
ATOM 1694 O O . LYS A 1 209 ? 9.353 -9.403 30.531 1.00 39.16 209 LYS A O 1
ATOM 1699 N N . LYS A 1 210 ? 11.295 -8.902 29.498 1.00 39.47 210 LYS A N 1
ATOM 1700 C CA . LYS A 1 210 ? 12.061 -10.060 29.953 1.00 39.47 210 LYS A CA 1
ATOM 1701 C C . LYS A 1 210 ? 11.960 -10.062 31.476 1.00 39.47 210 LYS A C 1
ATOM 1703 O O . LYS A 1 210 ? 12.592 -9.233 32.130 1.00 39.47 210 LYS A O 1
ATOM 1708 N N . LYS A 1 211 ? 11.177 -10.982 32.045 1.00 37.47 211 LYS A N 1
ATOM 1709 C CA . LYS A 1 211 ? 11.347 -11.386 33.438 1.00 37.47 211 LYS A CA 1
ATOM 1710 C C . LYS A 1 211 ? 12.732 -12.023 33.508 1.00 37.47 211 LYS A C 1
ATOM 1712 O O . LYS A 1 211 ? 12.893 -13.218 33.293 1.00 37.47 211 LYS A O 1
ATOM 1717 N N . ARG A 1 212 ? 13.756 -11.198 33.733 1.00 39.88 212 ARG A N 1
ATOM 1718 C CA . ARG A 1 212 ? 15.021 -11.653 34.300 1.00 39.88 212 ARG A CA 1
ATOM 1719 C C . ARG A 1 212 ? 14.648 -12.162 35.687 1.00 39.88 212 ARG A C 1
ATOM 1721 O O . ARG A 1 212 ? 14.354 -11.362 36.571 1.00 39.88 212 ARG A O 1
ATOM 1728 N N . GLY A 1 213 ? 14.532 -13.481 35.816 1.00 33.19 213 GLY A N 1
ATOM 1729 C CA . GLY A 1 213 ? 14.330 -14.131 37.100 1.00 33.19 213 GLY A CA 1
ATOM 1730 C C . GLY A 1 213 ? 15.421 -13.665 38.054 1.00 33.19 213 GLY A C 1
ATOM 1731 O O . GLY A 1 213 ? 16.607 -13.784 37.754 1.00 33.19 213 GLY A O 1
ATOM 1732 N N . ILE A 1 214 ? 15.005 -13.076 39.169 1.00 39.12 214 ILE A N 1
ATOM 1733 C CA . ILE A 1 214 ? 15.866 -12.867 40.323 1.00 39.12 214 ILE A CA 1
ATOM 1734 C C . ILE A 1 214 ? 16.050 -14.261 40.922 1.00 39.12 214 ILE A C 1
ATOM 1736 O O . ILE A 1 214 ? 15.160 -14.766 41.599 1.00 39.12 214 ILE A O 1
ATOM 1740 N N . LEU A 1 215 ? 17.171 -14.914 40.613 1.00 36.91 215 LEU A N 1
ATOM 1741 C CA . LEU A 1 215 ? 17.665 -16.016 41.430 1.00 36.91 215 LEU A CA 1
ATOM 1742 C C . LEU A 1 215 ? 18.261 -15.385 42.687 1.00 36.91 215 LEU A C 1
ATOM 1744 O O . LEU A 1 215 ? 19.387 -14.891 42.687 1.00 36.91 215 LEU A O 1
ATOM 1748 N N . SER A 1 216 ? 17.457 -15.332 43.744 1.00 34.25 216 SER A N 1
ATOM 1749 C CA . SER A 1 216 ? 17.949 -15.164 45.103 1.00 34.25 216 SER A CA 1
ATOM 1750 C C . SER A 1 216 ? 18.536 -16.500 45.553 1.00 34.25 216 SER A C 1
ATOM 1752 O O . SER A 1 216 ? 17.814 -17.347 46.075 1.00 34.25 216 SER A O 1
ATOM 1754 N N . GLU A 1 217 ? 19.832 -16.706 45.344 1.00 33.16 217 GLU A N 1
ATOM 1755 C CA . GLU A 1 217 ? 20.557 -17.748 46.069 1.00 33.16 217 GLU A CA 1
ATOM 1756 C C . GLU A 1 217 ? 21.117 -17.141 47.356 1.00 33.16 217 GLU A C 1
ATOM 1758 O O . GLU A 1 217 ? 22.107 -16.411 47.377 1.00 33.16 217 GLU A O 1
ATOM 1763 N N . GLN A 1 218 ? 20.403 -17.413 48.448 1.00 34.69 218 GLN A N 1
ATOM 1764 C CA . GLN A 1 218 ? 20.937 -17.346 49.800 1.00 34.69 218 GLN A CA 1
ATOM 1765 C C . GLN A 1 218 ? 21.909 -18.512 49.983 1.00 34.69 218 GLN A C 1
ATOM 1767 O O . GLN A 1 218 ? 21.500 -19.669 50.007 1.00 34.69 218 GLN A O 1
ATOM 1772 N N . PHE A 1 219 ? 23.194 -18.201 50.134 1.00 31.94 219 PHE A N 1
ATOM 1773 C CA . PHE A 1 219 ? 24.186 -19.137 50.654 1.00 31.94 219 PHE A CA 1
ATOM 1774 C C . PHE A 1 219 ? 23.963 -19.347 52.160 1.00 31.94 219 PHE A C 1
ATOM 1776 O O . PHE A 1 219 ? 23.977 -18.361 52.903 1.00 31.94 219 PHE A O 1
ATOM 1783 N N . PRO A 1 220 ? 23.843 -20.589 52.660 1.00 36.50 220 PRO A N 1
ATOM 1784 C CA . PRO A 1 220 ? 24.120 -20.876 54.054 1.00 36.50 220 PRO A CA 1
ATOM 1785 C C . PRO A 1 220 ? 25.610 -21.191 54.237 1.00 36.50 220 PRO A C 1
ATOM 1787 O O . PRO A 1 220 ? 26.193 -22.050 53.578 1.00 36.50 220 PRO A O 1
ATOM 1790 N N . CYS A 1 221 ? 26.216 -20.460 55.165 1.00 33.44 221 CYS A N 1
ATOM 1791 C CA . CYS A 1 221 ? 27.533 -20.710 55.732 1.00 33.44 221 CYS A CA 1
ATOM 1792 C C . CYS A 1 221 ? 27.463 -21.903 56.706 1.00 33.44 221 CYS A C 1
ATOM 1794 O O . CYS A 1 221 ? 26.602 -21.888 57.583 1.00 33.44 221 CYS A O 1
ATOM 1796 N N . SER A 1 222 ? 28.350 -22.901 56.571 1.00 31.44 222 SER A N 1
ATOM 1797 C CA . SER A 1 222 ? 28.724 -23.877 57.622 1.00 31.44 222 SER A CA 1
ATOM 1798 C C . SER A 1 222 ? 29.784 -24.863 57.086 1.00 31.44 222 SER A C 1
AT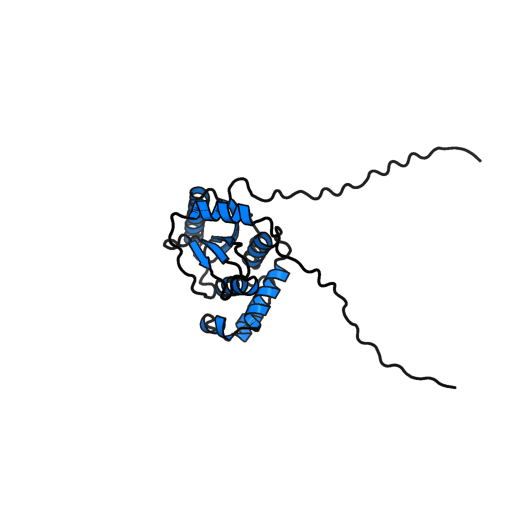OM 1800 O O . SER A 1 222 ? 29.465 -25.708 56.259 1.00 31.44 222 SER A O 1
ATOM 1802 N N . LEU A 1 223 ? 31.060 -24.684 57.458 1.00 34.97 223 LEU A N 1
ATOM 1803 C CA . LEU A 1 223 ? 31.840 -25.567 58.358 1.00 34.97 223 LEU A CA 1
ATOM 1804 C C . LEU A 1 223 ? 32.105 -27.001 57.851 1.00 34.97 223 LEU A C 1
ATOM 1806 O O . LEU A 1 223 ? 31.294 -27.893 58.079 1.00 34.97 223 LEU A O 1
ATOM 1810 N N . MET A 1 224 ? 33.285 -27.230 57.263 1.00 32.81 224 MET A N 1
ATOM 1811 C CA . MET A 1 224 ? 34.450 -27.940 57.842 1.00 32.81 224 MET A CA 1
ATOM 1812 C C . MET A 1 224 ? 35.579 -28.014 56.812 1.00 32.81 224 MET A C 1
ATOM 1814 O O . MET A 1 224 ? 35.271 -28.216 55.618 1.00 32.81 224 MET A O 1
#

Mean predicted aligned error: 10.87 Å

Sequence (224 aa):
MESSCSSPGEKLYDGDEYSIELTDDFSTLDGEVGKRLNQMVPVRHVPRINGEIPSADEATTDHQRLLDRLKLYDLVELKVQGDGNCQFRALSDQFYRTTEHHKFVRQQVVNQLKSHPEIYDGYVPMAYDEYLKKMSKNGEWGDHVTLQAAADSYGIRIFILTSFKDTCYIEILPNVQKSKRVIFLSFWAEVHYNSIYPEGELPTLESKKKKRGILSEQFPCSLM

InterPro domains:
  IPR003323 OTU domain [PF02338] (81-168)
  IPR003323 OTU domain [PS50802] (75-199)
  IPR038765 Papain-like cysteine peptidase superfamily [SSF54001] (61-198)
  IPR050704 Peptidase C85-like [PTHR12419] (30-200)

Nearest PDB structures (foldseek):
  3tmp-assembly4_G  TM=8.745E-01  e=1.060E-10  Homo sapiens
  4bou-assembly1_A-2  TM=9.140E-01  e=2.695E-10  Homo sapiens
  3tmp-assembly1_A  TM=8.152E-01  e=5.024E-11  Homo sapiens
  4bop-assembly1_B  TM=8.106E-01  e=2.695E-10  Homo sapiens
  3tmp-assembly2_C  TM=7.187E-01  e=2.870E-11  Homo sapiens

Organism: Elaeis guineensis var. tenera (NCBI:txid51953)

Solvent-accessible surface area (backbone atoms only — not comparable to full-atom values): 13212 Å² total; per-residue (Å²): 136,90,82,86,86,80,81,87,77,82,82,76,81,85,69,84,80,73,83,82,68,72,60,76,88,42,66,64,58,39,51,51,52,50,59,65,49,67,89,61,84,71,43,76,66,75,59,31,67,74,75,75,69,65,54,74,68,54,46,51,54,26,41,51,51,30,54,54,48,30,58,74,54,49,36,40,71,52,82,51,68,96,52,37,43,15,50,34,20,18,49,18,27,66,44,59,76,35,52,82,46,19,66,59,46,45,50,51,24,50,47,39,45,71,76,42,44,90,80,51,45,92,45,47,98,57,63,57,69,58,52,53,59,47,62,66,38,89,54,40,67,71,37,45,46,50,51,49,26,40,18,39,66,69,6,23,35,37,37,33,44,32,20,48,91,92,40,62,39,38,40,39,74,26,92,51,73,73,48,91,53,56,39,48,31,35,31,39,67,74,76,47,36,25,21,46,32,48,64,93,60,66,81,74,80,75,73,81,72,74,79,74,77,82,80,82,79,80,80,82,89,80,91,134